Protein AF-A0A6P5RTG6-F1 (afdb_monomer)

InterPro domains:
  IPR044968 Protein PUTATIVE RECOMBINATION INITIATION DEFECT 1 [PTHR36379] (3-213)

Nearest PDB structures (foldseek):
  6aho-assembly1_A  TM=5.410E-01  e=9.568E-01  Saccharomyces cerevisiae S288C
  6n88-assembly1_B  TM=4.723E-01  e=3.807E+00  Homo sapiens
  6gn0-assembly1_A  TM=2.497E-01  e=4.550E+00  Homo sapiens

Structure (mmCIF, N/CA/C/O backbone):
data_AF-A0A6P5RTG6-F1
#
_entry.id   AF-A0A6P5RTG6-F1
#
loop_
_atom_site.group_PDB
_atom_site.id
_atom_site.type_symbol
_atom_site.label_atom_id
_atom_site.label_alt_id
_atom_site.label_comp_id
_atom_site.label_asym_id
_atom_site.label_entity_id
_atom_site.label_seq_id
_atom_site.pdbx_PDB_ins_code
_atom_site.Cartn_x
_atom_site.Cartn_y
_atom_site.Cartn_z
_atom_site.occupancy
_atom_site.B_iso_or_equiv
_atom_site.auth_seq_id
_atom_site.auth_comp_id
_atom_site.auth_asym_id
_atom_site.auth_atom_id
_atom_site.pdbx_PDB_model_num
ATOM 1 N N . MET A 1 1 ? -28.818 29.420 7.746 1.00 34.75 1 MET A N 1
ATOM 2 C CA . MET A 1 1 ? -28.207 28.276 7.039 1.00 34.75 1 MET A CA 1
ATOM 3 C C . MET A 1 1 ? -27.081 27.768 7.917 1.00 34.75 1 MET A C 1
ATOM 5 O O . MET A 1 1 ? -26.131 28.499 8.157 1.00 34.75 1 MET A O 1
ATOM 9 N N . SER A 1 2 ? -27.305 26.622 8.551 1.00 38.19 2 SER A N 1
ATOM 10 C CA . SER A 1 2 ? -26.505 26.074 9.647 1.00 38.19 2 SER A CA 1
ATOM 11 C C . SER A 1 2 ? -25.261 25.337 9.151 1.00 38.19 2 SER A C 1
ATOM 13 O O . SER A 1 2 ? -25.358 24.478 8.282 1.00 38.19 2 SER A O 1
ATOM 15 N N . SER A 1 3 ? -24.135 25.672 9.781 1.00 44.88 3 SER A N 1
ATOM 16 C CA . SER A 1 3 ? -22.848 24.968 9.828 1.00 44.88 3 SER A CA 1
ATOM 17 C C . SER A 1 3 ? -23.006 23.452 10.019 1.00 44.88 3 SER A C 1
ATOM 19 O O . SER A 1 3 ? -23.509 23.022 11.055 1.00 44.88 3 SER A O 1
ATOM 21 N N . TRP A 1 4 ? -22.597 22.656 9.025 1.00 43.03 4 TRP A N 1
ATOM 22 C CA . TRP A 1 4 ? -22.562 21.181 9.079 1.00 43.03 4 TRP A CA 1
ATOM 23 C C . TRP A 1 4 ? -21.134 20.605 9.012 1.00 43.03 4 TRP A C 1
ATOM 25 O O . TRP A 1 4 ? -20.947 19.408 9.198 1.00 43.03 4 TRP A O 1
ATOM 35 N N . GLU A 1 5 ? -20.103 21.431 8.820 1.00 46.19 5 GLU A N 1
ATOM 36 C CA . GLU A 1 5 ? -18.711 20.954 8.727 1.00 46.19 5 GLU A CA 1
ATOM 37 C C . GLU A 1 5 ? -18.034 20.763 10.097 1.00 46.19 5 GLU A C 1
ATOM 39 O O . GLU A 1 5 ? -17.045 20.046 10.200 1.00 46.19 5 GLU A O 1
ATOM 44 N N . GLY A 1 6 ? -18.582 21.336 11.176 1.00 45.22 6 GLY A N 1
ATOM 45 C CA . GLY A 1 6 ? -17.973 21.283 12.515 1.00 45.22 6 GLY A CA 1
ATOM 46 C C . GLY A 1 6 ? -18.339 20.073 13.388 1.00 45.22 6 GLY A C 1
ATOM 47 O O . GLY A 1 6 ? -17.718 19.884 14.435 1.00 45.22 6 GLY A O 1
ATOM 48 N N . THR A 1 7 ? -19.345 19.278 13.008 1.00 53.09 7 THR A N 1
ATOM 49 C CA . THR A 1 7 ? -19.899 18.210 13.867 1.00 53.09 7 THR A CA 1
ATOM 50 C C . THR A 1 7 ? -19.237 16.852 13.618 1.00 53.09 7 THR A C 1
ATOM 52 O O . THR A 1 7 ? -18.899 16.165 14.578 1.00 53.09 7 THR A O 1
ATOM 55 N N . SER A 1 8 ? -18.954 16.496 12.356 1.00 62.22 8 SER A N 1
ATOM 56 C CA . SER A 1 8 ? -18.473 15.141 12.022 1.00 62.22 8 SER A CA 1
ATOM 57 C C . SER A 1 8 ? -17.076 14.830 12.570 1.00 62.22 8 SER A C 1
ATOM 59 O O . SER A 1 8 ? -16.839 13.719 13.030 1.00 62.22 8 SER A O 1
ATOM 61 N N . GLY A 1 9 ? -16.175 15.822 12.622 1.00 70.88 9 GLY A N 1
ATOM 62 C CA . GLY A 1 9 ? -14.818 15.632 13.146 1.00 70.88 9 GLY A CA 1
ATOM 63 C C . GLY A 1 9 ? -14.798 15.241 14.628 1.00 70.88 9 GLY A C 1
ATOM 64 O O . GLY A 1 9 ? -14.039 14.357 15.028 1.00 70.88 9 GLY A O 1
ATOM 65 N N . LYS A 1 10 ? -15.689 15.845 15.429 1.00 80.31 10 LYS A N 1
ATOM 66 C CA . LYS A 1 10 ? -15.832 15.544 16.862 1.00 80.31 10 LYS A CA 1
ATOM 67 C C . LYS A 1 10 ? -16.412 14.151 17.098 1.00 80.31 10 LYS A C 1
ATOM 69 O O . LYS A 1 10 ? -15.990 13.471 18.026 1.00 80.31 10 LYS A O 1
ATOM 74 N N . GLU A 1 11 ? -17.344 13.721 16.251 1.00 84.12 11 GLU A N 1
ATOM 75 C CA . GLU A 1 11 ? -17.928 12.378 16.314 1.00 84.12 11 GLU A CA 1
ATOM 76 C C . GLU A 1 11 ? -16.889 11.302 15.973 1.00 84.12 11 GLU A C 1
ATOM 78 O O . GLU A 1 11 ? -16.746 10.338 16.721 1.00 84.12 11 GLU A O 1
ATOM 83 N N . THR A 1 12 ? -16.097 11.484 14.906 1.00 85.62 12 THR A N 1
ATOM 84 C CA . THR A 1 12 ? -14.995 10.560 14.586 1.00 85.62 12 THR A CA 1
ATOM 85 C C . THR A 1 12 ? -13.958 10.491 15.694 1.00 85.62 12 THR A C 1
ATOM 87 O O . THR A 1 12 ? -13.522 9.398 16.039 1.00 85.62 12 THR A O 1
ATOM 90 N N . GLN A 1 13 ? -13.589 11.631 16.281 1.00 89.12 13 GLN A N 1
ATOM 91 C CA . GLN A 1 13 ? -12.644 11.658 17.392 1.00 89.12 13 GLN A CA 1
ATOM 92 C C . GLN A 1 13 ? -13.170 10.859 18.592 1.00 89.12 13 GLN A C 1
ATOM 94 O O . GLN A 1 13 ? -12.451 10.009 19.110 1.00 89.12 13 GLN A O 1
ATOM 99 N N . PHE A 1 14 ? -14.433 11.067 18.975 1.00 89.94 14 PHE A N 1
ATOM 100 C CA . PHE A 1 14 ? -15.065 10.328 20.068 1.00 89.94 14 PHE A CA 1
ATOM 101 C C . PHE A 1 14 ? -15.042 8.809 19.831 1.00 89.94 14 PHE A C 1
ATOM 103 O O . PHE A 1 14 ? -14.656 8.049 20.711 1.00 89.94 14 PHE A O 1
ATOM 110 N N . LEU A 1 15 ? -15.374 8.348 18.620 1.00 90.12 15 LEU A N 1
ATOM 111 C CA . LEU A 1 15 ? -15.325 6.917 18.286 1.00 90.12 15 LEU A CA 1
ATOM 112 C C . LEU A 1 15 ? -13.909 6.336 18.401 1.00 90.12 15 LEU A C 1
ATOM 114 O O . LEU A 1 15 ? -13.727 5.197 18.830 1.00 90.12 15 LEU A O 1
ATOM 118 N N . VAL A 1 16 ? -12.892 7.105 18.022 1.00 87.69 16 VAL A N 1
ATOM 119 C CA . VAL A 1 16 ? -11.498 6.680 18.165 1.00 87.69 16 VAL A CA 1
ATOM 120 C C . VAL A 1 16 ? -11.072 6.612 19.635 1.00 87.69 16 VAL A C 1
ATOM 122 O O . VAL A 1 16 ? -10.346 5.696 20.029 1.00 87.69 16 VAL A O 1
ATOM 125 N N . GLU A 1 17 ? -11.524 7.555 20.458 1.00 89.25 17 GLU A N 1
ATOM 126 C CA . GLU A 1 17 ? -11.271 7.568 21.903 1.00 89.25 17 GLU A CA 1
ATOM 127 C C . GLU A 1 17 ? -11.929 6.368 22.608 1.00 89.25 17 GLU A C 1
ATOM 129 O O . GLU A 1 17 ? -11.309 5.759 23.479 1.00 89.25 17 GLU A O 1
ATOM 134 N N . GLU A 1 18 ? -13.099 5.931 22.133 1.00 91.19 18 GLU A N 1
ATOM 135 C CA . GLU A 1 18 ? -13.813 4.729 22.596 1.00 91.19 18 GLU A CA 1
ATOM 136 C C . GLU A 1 18 ? -13.233 3.397 22.059 1.00 91.19 18 GLU A C 1
ATOM 138 O O . GLU A 1 18 ? -13.829 2.332 22.225 1.00 91.19 18 GLU A O 1
ATOM 143 N N . ASN A 1 19 ? -12.044 3.420 21.443 1.00 90.62 19 ASN A N 1
ATOM 144 C CA . ASN A 1 19 ? -11.325 2.249 20.912 1.00 90.62 19 ASN A CA 1
ATOM 145 C C . ASN A 1 19 ? -12.068 1.490 19.794 1.00 90.62 19 ASN A C 1
ATOM 147 O O . ASN A 1 19 ? -11.860 0.292 19.583 1.00 90.62 19 ASN A O 1
ATOM 151 N N . ILE A 1 20 ? -12.944 2.172 19.047 1.00 93.31 20 ILE A N 1
ATOM 152 C CA . ILE A 1 20 ? -13.669 1.552 17.926 1.00 93.31 20 ILE A CA 1
ATOM 153 C C . ILE A 1 2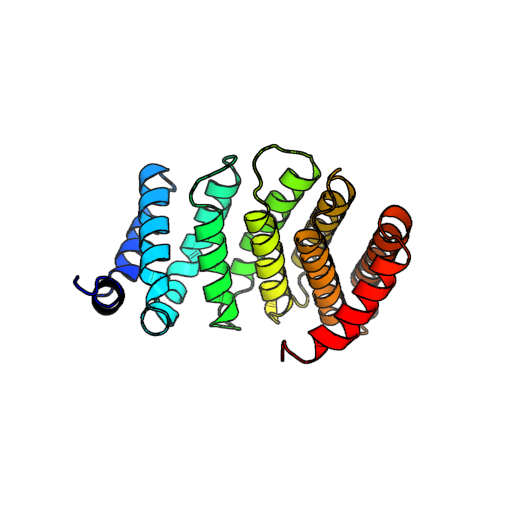0 ? -12.701 1.072 16.839 1.00 93.31 20 ILE A C 1
ATOM 155 O O . ILE A 1 20 ? -12.945 0.038 16.221 1.00 93.31 20 ILE A O 1
ATOM 159 N N . ALA A 1 21 ? -11.584 1.774 16.630 1.00 92.75 21 ALA A N 1
ATOM 160 C CA . ALA A 1 21 ? -10.566 1.377 15.661 1.00 92.75 21 ALA A CA 1
ATOM 161 C C . ALA A 1 21 ? -10.030 -0.038 15.943 1.00 92.75 21 ALA A C 1
ATOM 163 O O . ALA A 1 21 ? -9.983 -0.867 15.036 1.00 92.75 21 ALA A O 1
ATOM 164 N N . GLU A 1 22 ? -9.695 -0.343 17.196 1.00 92.38 22 GLU A N 1
ATOM 165 C CA . GLU A 1 22 ? -9.198 -1.650 17.626 1.00 92.38 22 GLU A CA 1
ATOM 166 C C . GLU A 1 22 ? -10.227 -2.757 17.415 1.00 92.38 22 GLU A C 1
ATOM 168 O O . GLU A 1 22 ? -9.885 -3.816 16.888 1.00 92.38 22 GLU A O 1
ATOM 173 N N . TYR A 1 23 ? -11.495 -2.509 17.757 1.00 93.75 23 TYR A N 1
ATOM 174 C CA . TYR A 1 23 ? -12.565 -3.471 17.488 1.00 93.75 23 TYR A CA 1
ATOM 175 C C . TYR A 1 23 ? -12.722 -3.738 15.991 1.00 93.75 23 TYR A C 1
ATOM 177 O O . TYR A 1 23 ? -12.899 -4.884 15.584 1.00 93.75 23 TYR A O 1
ATOM 185 N N . VAL A 1 24 ? -12.626 -2.703 15.154 1.00 95.75 24 VAL A N 1
ATOM 186 C CA . VAL A 1 24 ? -12.720 -2.855 13.698 1.00 95.75 24 VAL A CA 1
ATOM 187 C C . VAL A 1 24 ? -11.526 -3.636 13.145 1.00 95.75 24 VAL A C 1
ATOM 189 O O . VAL A 1 24 ? -11.728 -4.509 12.300 1.00 95.75 24 VAL A O 1
ATOM 192 N N . PHE A 1 25 ? -10.307 -3.389 13.636 1.00 94.94 25 PHE A N 1
ATOM 193 C CA . PHE A 1 25 ? -9.133 -4.190 13.275 1.00 94.94 25 PHE A CA 1
ATOM 194 C C . PHE A 1 25 ? -9.276 -5.653 13.693 1.00 94.94 25 PHE A C 1
ATOM 196 O O . PHE A 1 25 ? -8.901 -6.540 12.927 1.00 94.94 25 PHE A O 1
ATOM 203 N N . GLU A 1 26 ? -9.849 -5.917 14.864 1.00 94.50 26 GLU A N 1
ATOM 204 C CA . GLU A 1 26 ? -10.078 -7.277 15.348 1.00 94.50 26 GLU A CA 1
ATOM 205 C C . GLU A 1 26 ? -11.143 -8.007 14.517 1.00 94.50 26 GLU A C 1
ATOM 207 O O . GLU A 1 26 ? -10.939 -9.153 14.112 1.00 94.50 26 GLU A O 1
ATOM 212 N N . ILE A 1 27 ? -12.243 -7.331 14.167 1.00 95.31 27 ILE A N 1
ATOM 213 C CA . ILE A 1 27 ? -13.248 -7.866 13.237 1.00 95.31 27 ILE A CA 1
ATOM 214 C C . ILE A 1 27 ? -12.601 -8.176 11.886 1.00 95.31 27 ILE A C 1
ATOM 216 O O . ILE A 1 27 ? -12.817 -9.253 11.334 1.00 95.31 27 ILE A O 1
ATOM 220 N N . LEU A 1 28 ? -11.785 -7.257 11.363 1.00 95.12 28 LEU A N 1
ATOM 221 C CA . LEU A 1 28 ? -11.091 -7.438 10.093 1.00 95.12 28 LEU A CA 1
ATOM 222 C C . LEU A 1 28 ? -10.140 -8.643 10.145 1.00 95.12 28 LEU A C 1
ATOM 224 O O . LEU A 1 28 ? -10.143 -9.456 9.221 1.00 95.12 28 LEU A O 1
ATOM 228 N N . ARG A 1 29 ? -9.410 -8.817 11.253 1.00 94.25 29 ARG A N 1
ATOM 229 C CA . ARG A 1 29 ? -8.506 -9.952 11.497 1.00 94.25 29 ARG A CA 1
ATOM 230 C C . ARG A 1 29 ? -9.246 -11.288 11.508 1.00 94.25 29 ARG A C 1
ATOM 232 O O . ARG A 1 29 ? -8.755 -12.264 10.952 1.00 94.25 29 ARG A O 1
ATOM 239 N N . LEU A 1 30 ? -10.431 -11.326 12.115 1.00 94.56 30 LEU A N 1
ATOM 240 C CA . LEU A 1 30 ? -11.278 -12.520 12.218 1.00 94.56 30 LEU A CA 1
ATOM 241 C C . LEU A 1 30 ? -12.164 -12.754 10.983 1.00 94.56 30 LEU A C 1
ATOM 243 O O . LEU A 1 30 ? -12.823 -13.786 10.883 1.00 94.56 30 LEU A O 1
ATOM 247 N N . SER A 1 31 ? -12.207 -11.805 10.046 1.00 91.62 31 SER A N 1
ATOM 248 C CA . SER A 1 31 ? -13.122 -11.852 8.900 1.00 91.62 31 SER A CA 1
ATOM 249 C C . SER A 1 31 ? -12.761 -12.899 7.846 1.00 91.62 31 SER A C 1
ATOM 251 O O . SER A 1 31 ? -13.597 -13.177 6.986 1.00 91.62 31 SER A O 1
ATOM 253 N N . GLU A 1 32 ? -11.537 -13.441 7.882 1.00 88.56 32 GLU A N 1
ATOM 254 C CA . GLU A 1 32 ? -10.987 -14.334 6.848 1.00 88.56 32 GLU A CA 1
ATOM 255 C C . GLU A 1 32 ? -11.106 -13.736 5.430 1.00 88.56 32 GLU A C 1
ATOM 257 O O . GLU A 1 32 ? -11.340 -14.444 4.455 1.00 88.56 32 GLU A O 1
ATOM 262 N N . CYS A 1 33 ? -10.979 -12.409 5.314 1.00 89.06 33 CYS A N 1
ATOM 263 C CA . CYS A 1 33 ? -11.116 -11.658 4.061 1.00 89.06 33 CYS A CA 1
ATOM 264 C C . CYS A 1 33 ? -12.480 -11.818 3.356 1.00 89.06 33 CYS A C 1
ATOM 266 O O . CYS A 1 33 ? -12.571 -11.740 2.132 1.00 89.06 33 CYS A O 1
ATOM 268 N N . LYS A 1 34 ? -13.574 -12.004 4.109 1.00 92.75 34 LYS A N 1
ATOM 269 C CA . LYS A 1 34 ? -14.935 -11.931 3.549 1.00 92.75 34 LYS A CA 1
ATOM 270 C C . LYS A 1 34 ? -15.216 -10.526 3.006 1.00 92.75 34 LYS A C 1
ATOM 272 O O . LYS A 1 34 ? -15.320 -9.582 3.789 1.00 92.75 34 LYS A O 1
ATOM 277 N N . ASP A 1 35 ? -15.416 -10.417 1.690 1.00 93.19 35 ASP A N 1
ATOM 278 C CA . ASP A 1 35 ? -15.545 -9.149 0.946 1.00 93.19 35 ASP A CA 1
ATOM 279 C C . ASP A 1 35 ? -16.417 -8.076 1.629 1.00 93.19 35 ASP A C 1
ATOM 281 O O . ASP A 1 35 ? -15.924 -6.970 1.874 1.00 93.19 35 ASP A O 1
ATOM 285 N N . PRO A 1 36 ? -17.669 -8.367 2.055 1.00 94.50 36 PRO A N 1
ATOM 286 C CA . PRO A 1 36 ? -18.525 -7.325 2.621 1.00 94.50 36 PRO A CA 1
ATOM 287 C C . PRO A 1 36 ? -17.993 -6.789 3.956 1.00 94.50 36 PRO A C 1
ATOM 289 O O . PRO A 1 36 ? -18.188 -5.614 4.281 1.00 94.50 36 PRO A O 1
ATOM 292 N N . VAL A 1 37 ? -17.313 -7.647 4.726 1.00 95.19 37 VAL A N 1
ATOM 293 C CA . VAL A 1 37 ? -16.701 -7.291 6.011 1.00 95.19 37 VAL A CA 1
ATOM 294 C C . VAL A 1 37 ? -15.440 -6.473 5.766 1.00 95.19 37 VAL A C 1
ATOM 296 O O . VAL A 1 37 ? -15.308 -5.403 6.350 1.00 95.19 37 VAL A O 1
ATOM 299 N N . VAL A 1 38 ? -14.571 -6.911 4.846 1.00 95.81 38 VAL A N 1
ATOM 300 C CA . VAL A 1 38 ? -13.366 -6.166 4.443 1.00 95.81 38 VAL A CA 1
ATOM 301 C C . VAL A 1 38 ? -13.736 -4.758 3.997 1.00 95.81 38 VAL A C 1
ATOM 303 O O . VAL A 1 38 ? -13.215 -3.784 4.538 1.00 95.81 38 VAL A O 1
ATOM 306 N N . LYS A 1 39 ? -14.689 -4.643 3.068 1.00 96.12 39 LYS A N 1
ATOM 307 C CA . LYS A 1 39 ? -15.157 -3.357 2.556 1.00 96.12 39 LYS A CA 1
ATOM 308 C C . LYS A 1 39 ? -15.648 -2.446 3.681 1.00 96.12 39 LYS A C 1
ATOM 310 O O . LYS A 1 39 ? -15.196 -1.309 3.781 1.00 96.12 39 LYS A O 1
ATOM 315 N N . SER A 1 40 ? -16.533 -2.948 4.540 1.00 96.19 40 SER A N 1
ATOM 316 C CA . SER A 1 40 ? -17.115 -2.155 5.629 1.00 96.19 40 SER A CA 1
ATOM 317 C C . SER A 1 40 ? -16.059 -1.723 6.650 1.00 96.19 40 SER A C 1
ATOM 319 O O . SER A 1 40 ? -15.998 -0.552 7.016 1.00 96.19 40 SER A O 1
ATOM 321 N N . CYS A 1 41 ? -15.189 -2.640 7.078 1.00 96.81 41 CYS A N 1
ATOM 322 C CA . CYS A 1 41 ? -14.130 -2.357 8.043 1.00 96.81 41 CYS A CA 1
ATOM 323 C C . CYS A 1 41 ? -13.128 -1.332 7.507 1.00 96.81 41 CYS A C 1
ATOM 325 O O . CYS A 1 41 ? -12.828 -0.365 8.201 1.00 96.81 41 CYS A O 1
ATOM 327 N N . VAL A 1 42 ? -12.638 -1.498 6.274 1.00 96.50 42 VAL A N 1
ATOM 328 C CA . VAL A 1 42 ? -11.680 -0.552 5.681 1.00 96.50 42 VAL A CA 1
ATOM 329 C C . VAL A 1 42 ? -12.312 0.830 5.508 1.00 96.50 42 VAL A C 1
ATOM 331 O 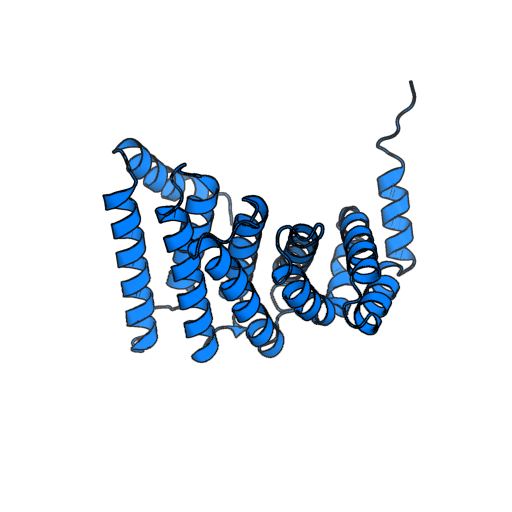O . VAL A 1 42 ? -11.669 1.826 5.827 1.00 96.50 42 VAL A O 1
ATOM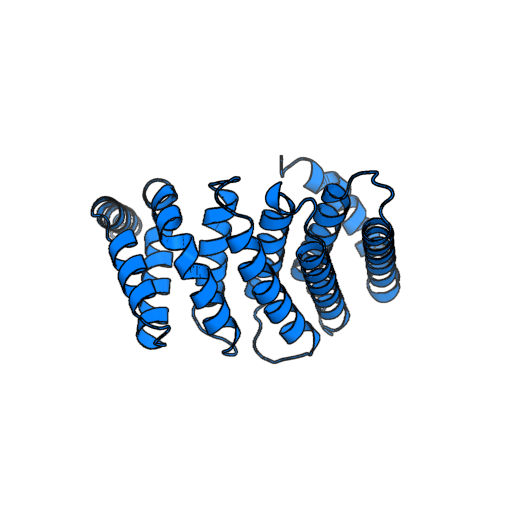 334 N N . GLN A 1 43 ? -13.581 0.913 5.094 1.00 95.62 43 GLN A N 1
ATOM 335 C CA . GLN A 1 43 ? -14.299 2.189 4.998 1.00 95.62 43 GLN A CA 1
ATOM 336 C C . GLN A 1 43 ? -14.457 2.884 6.356 1.00 95.62 43 GLN A C 1
ATOM 338 O O . GLN A 1 43 ? -14.298 4.101 6.444 1.00 95.62 43 GLN A O 1
ATOM 343 N N . VAL A 1 44 ? -14.746 2.128 7.422 1.00 95.25 44 VAL A N 1
ATOM 344 C CA . VAL A 1 44 ? -14.807 2.679 8.783 1.00 95.25 44 VAL A CA 1
ATOM 345 C C . VAL A 1 44 ? -13.426 3.160 9.229 1.00 95.25 44 VAL A C 1
ATOM 347 O O . VAL A 1 44 ? -13.318 4.271 9.734 1.00 95.25 44 VAL A O 1
ATOM 350 N N . LEU A 1 45 ? -12.364 2.384 9.003 1.00 94.94 45 LEU A N 1
ATOM 351 C CA . LEU A 1 45 ? -10.997 2.787 9.355 1.00 94.94 45 LEU A CA 1
ATOM 352 C C . LEU A 1 45 ? -10.543 4.038 8.591 1.00 94.94 45 LEU A C 1
ATOM 354 O O . LEU A 1 45 ? -9.946 4.928 9.188 1.00 94.94 45 LEU A O 1
ATOM 358 N N . ASP A 1 46 ? -10.870 4.148 7.302 1.00 92.81 46 ASP A N 1
ATOM 359 C CA . ASP A 1 46 ? -10.612 5.345 6.492 1.00 92.81 46 ASP A CA 1
ATOM 360 C C . ASP A 1 46 ? -11.362 6.567 7.046 1.00 92.81 46 ASP A C 1
ATOM 362 O O . ASP A 1 46 ? -10.790 7.649 7.170 1.00 92.81 46 ASP A O 1
ATOM 366 N N . LEU A 1 47 ? -12.615 6.397 7.481 1.00 92.88 47 LEU A N 1
ATOM 367 C CA . LEU A 1 47 ? -13.379 7.459 8.136 1.00 92.88 47 LEU A CA 1
ATOM 368 C C . LEU A 1 47 ? -12.755 7.871 9.479 1.00 92.88 47 LEU A C 1
ATOM 370 O O . LEU A 1 47 ? -12.591 9.065 9.724 1.00 92.88 47 LEU A O 1
ATOM 374 N N . LEU A 1 48 ? -12.362 6.907 10.314 1.00 92.25 48 LEU A N 1
ATOM 375 C CA . LEU A 1 48 ? -11.705 7.164 11.599 1.00 92.25 48 LEU A CA 1
ATOM 376 C C . LEU A 1 48 ? -10.329 7.825 11.427 1.00 92.25 48 LEU A C 1
ATOM 378 O O . LEU A 1 48 ? -9.967 8.673 12.240 1.00 92.25 48 LEU A O 1
ATOM 382 N N . SER A 1 49 ? -9.599 7.529 10.346 1.00 90.06 49 SER A N 1
ATOM 383 C CA . SER A 1 49 ? -8.299 8.154 10.064 1.00 90.06 49 SER A CA 1
ATOM 384 C C . SER A 1 49 ? -8.353 9.666 9.852 1.00 90.06 49 SER A C 1
ATOM 386 O O . SER A 1 49 ? -7.344 10.348 10.009 1.00 90.06 49 SER A O 1
ATOM 388 N N . LYS A 1 50 ? -9.541 10.227 9.595 1.00 88.88 50 LYS A N 1
ATOM 389 C CA . LYS A 1 50 ? -9.748 11.681 9.504 1.00 88.88 50 LYS A CA 1
ATOM 390 C C . LYS A 1 50 ? -9.641 12.387 10.858 1.00 88.88 50 LYS A C 1
ATOM 392 O O . LYS A 1 50 ? -9.493 13.604 10.883 1.00 88.88 50 LYS A O 1
ATOM 397 N N . ALA A 1 51 ? -9.683 11.646 11.969 1.00 86.75 51 ALA A N 1
ATOM 398 C CA . ALA A 1 51 ? -9.447 12.173 13.314 1.00 86.75 51 ALA A CA 1
ATOM 399 C C . ALA A 1 51 ? -7.947 12.356 13.649 1.00 86.75 51 ALA A C 1
ATOM 401 O O . ALA A 1 51 ? -7.611 12.544 14.819 1.00 86.75 51 ALA A O 1
ATOM 402 N N . ASP A 1 52 ? -7.067 12.285 12.639 1.00 80.12 52 ASP A N 1
ATOM 403 C CA . ASP A 1 52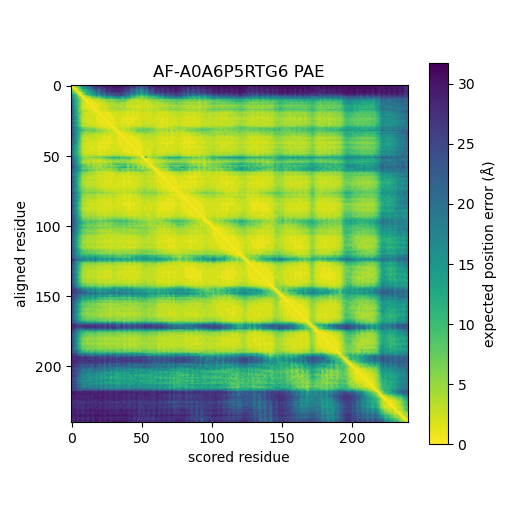 ? -5.626 12.578 12.656 1.00 80.12 52 ASP A CA 1
ATOM 404 C C . ASP A 1 52 ? -4.933 12.160 13.966 1.00 80.12 52 ASP A C 1
ATOM 406 O O . ASP A 1 52 ? -4.677 10.975 14.182 1.00 80.12 52 ASP A O 1
ATOM 410 N N . GLN A 1 53 ? -4.708 13.100 14.892 1.00 82.06 53 GLN A N 1
ATOM 411 C CA . GLN A 1 53 ? -3.995 12.855 16.151 1.00 82.06 53 GLN A CA 1
ATOM 412 C C . GLN A 1 53 ? -4.607 11.753 17.024 1.00 82.06 53 GLN A C 1
ATOM 414 O O . GLN A 1 53 ? -3.865 10.984 17.634 1.00 82.06 53 GLN A O 1
ATOM 419 N N . ALA A 1 54 ? -5.938 11.653 17.088 1.00 83.31 54 ALA A N 1
ATOM 420 C CA . ALA A 1 54 ? -6.597 10.630 17.900 1.00 83.31 54 ALA A CA 1
ATOM 421 C C . ALA A 1 54 ? -6.398 9.232 17.300 1.00 83.31 54 ALA A C 1
ATOM 423 O O . ALA A 1 54 ? -6.223 8.252 18.027 1.00 83.31 54 ALA A O 1
ATOM 424 N N . PHE A 1 55 ? -6.412 9.141 15.967 1.00 87.12 55 PHE A N 1
ATOM 425 C CA . PHE A 1 55 ? -6.291 7.873 15.254 1.00 87.12 55 PHE A CA 1
ATOM 426 C C . PHE A 1 55 ? -4.847 7.431 15.090 1.00 87.12 55 PHE A C 1
ATOM 428 O O . PHE A 1 55 ? -4.606 6.232 15.031 1.00 87.12 55 PHE A O 1
ATOM 435 N N . LYS A 1 56 ? -3.896 8.370 15.077 1.00 84.62 56 LYS A N 1
ATOM 436 C CA . LYS A 1 56 ? -2.485 8.158 14.746 1.00 84.62 56 LYS A CA 1
ATOM 437 C C . LYS A 1 56 ? -1.923 6.831 15.263 1.00 84.62 56 LYS A C 1
ATOM 439 O O . LYS A 1 56 ? -1.416 6.044 14.483 1.00 84.62 56 LYS A O 1
ATOM 444 N N . TRP A 1 57 ? -2.071 6.527 16.552 1.00 80.44 57 TRP A N 1
ATOM 445 C CA . TRP A 1 57 ? -1.473 5.334 17.178 1.00 80.44 57 TRP A CA 1
ATOM 446 C C . TRP A 1 57 ? -2.280 4.038 17.037 1.00 80.44 57 TRP A C 1
ATOM 448 O O . TRP A 1 57 ? -1.752 2.955 17.285 1.00 80.44 57 TRP A O 1
ATOM 458 N N . ARG A 1 58 ? -3.552 4.119 16.647 1.00 81.81 58 ARG A N 1
ATOM 459 C CA . ARG A 1 58 ? -4.490 2.986 16.665 1.00 81.81 58 ARG A CA 1
ATOM 460 C C . ARG A 1 58 ? -4.170 1.931 15.596 1.00 81.81 58 ARG A C 1
ATOM 462 O O . ARG A 1 58 ? -4.166 0.744 15.923 1.00 81.81 58 ARG A O 1
ATOM 469 N N . PRO A 1 59 ? -3.813 2.309 14.352 1.00 77.38 59 PRO A N 1
ATOM 470 C CA . PRO A 1 59 ? -3.426 1.353 13.321 1.00 77.38 59 PRO A CA 1
ATOM 471 C C . PRO A 1 59 ? -2.180 0.532 13.610 1.00 77.38 59 PRO A C 1
ATOM 473 O O . PRO A 1 59 ? -2.036 -0.538 13.030 1.00 77.38 59 PRO A O 1
ATOM 476 N N . VAL A 1 60 ? -1.296 0.984 14.504 1.00 78.56 60 VAL A N 1
ATOM 477 C CA . VAL A 1 60 ? -0.040 0.279 14.810 1.00 78.56 60 VAL A CA 1
ATOM 478 C C . VAL A 1 60 ? -0.310 -1.150 15.280 1.00 78.56 60 VAL A C 1
ATOM 480 O O . VAL A 1 60 ? 0.371 -2.083 14.861 1.00 78.56 60 VAL A O 1
ATOM 483 N N . VAL A 1 61 ? -1.347 -1.340 16.099 1.00 76.50 61 VAL A N 1
ATOM 484 C CA . VAL A 1 61 ? -1.744 -2.659 16.619 1.00 76.50 61 VAL A CA 1
ATOM 485 C C . VAL A 1 61 ? -2.404 -3.517 15.533 1.00 76.50 61 VAL A C 1
ATOM 487 O O . VAL A 1 61 ? -2.294 -4.740 15.544 1.00 76.50 61 VAL A O 1
ATOM 490 N N . GLY A 1 62 ? -3.067 -2.875 14.570 1.00 84.94 62 GLY A N 1
ATOM 491 C CA . GLY A 1 62 ? -3.777 -3.523 13.471 1.00 84.94 62 GLY A CA 1
ATOM 492 C C . GLY A 1 62 ? -2.966 -3.700 12.186 1.00 84.94 62 GLY A C 1
ATOM 493 O O . GLY A 1 62 ? -3.485 -4.268 11.227 1.00 84.94 62 GLY A O 1
ATOM 494 N N . PHE A 1 63 ? -1.714 -3.232 12.131 1.00 88.94 63 PHE A N 1
ATOM 495 C CA . PHE A 1 63 ? -0.936 -3.179 10.890 1.00 88.94 63 PHE A CA 1
ATOM 496 C C . PHE A 1 63 ? -0.756 -4.556 10.242 1.00 88.94 63 PHE A C 1
ATOM 498 O O . PHE A 1 63 ? -0.948 -4.703 9.035 1.00 88.94 63 PHE A O 1
ATOM 505 N N . ALA A 1 64 ? -0.469 -5.583 11.047 1.00 90.31 64 ALA A N 1
ATOM 506 C CA . ALA A 1 64 ? -0.325 -6.959 10.569 1.00 90.31 64 ALA A CA 1
ATOM 507 C C . ALA A 1 64 ? -1.595 -7.484 9.871 1.00 90.31 64 ALA A C 1
ATOM 509 O O . ALA A 1 64 ? -1.508 -8.335 8.994 1.00 90.31 64 ALA A O 1
ATOM 510 N N . THR A 1 65 ? -2.772 -6.947 10.210 1.00 92.81 65 THR A N 1
ATOM 511 C CA . THR A 1 65 ? -4.047 -7.281 9.562 1.00 92.81 65 THR A CA 1
ATOM 512 C C . THR A 1 65 ? -4.216 -6.578 8.211 1.00 92.81 65 THR A C 1
ATOM 514 O O . THR A 1 65 ? -4.902 -7.095 7.332 1.00 92.81 65 THR A O 1
ATOM 517 N N . LEU A 1 66 ? -3.592 -5.415 8.000 1.00 93.94 66 LEU A N 1
ATOM 518 C CA . LEU A 1 66 ? -3.720 -4.663 6.747 1.00 93.94 66 LEU A CA 1
ATOM 519 C C . LEU A 1 66 ? -2.977 -5.320 5.579 1.00 93.94 66 LEU A C 1
ATOM 521 O O . LEU A 1 66 ? -3.429 -5.206 4.445 1.00 93.94 66 LEU A O 1
ATOM 525 N N . VAL A 1 67 ? -1.874 -6.027 5.837 1.00 92.88 67 VAL A N 1
ATOM 526 C CA . VAL A 1 67 ? -1.082 -6.709 4.798 1.00 92.88 67 VAL A CA 1
ATOM 527 C C . VAL A 1 67 ? -1.875 -7.810 4.067 1.00 92.88 67 VAL A C 1
ATOM 529 O O . VAL A 1 67 ? -1.975 -7.735 2.839 1.00 92.88 67 VAL A O 1
ATOM 532 N N . PRO A 1 68 ? -2.497 -8.799 4.745 1.00 93.81 68 PRO A N 1
ATOM 533 C CA . PRO A 1 68 ? -3.309 -9.809 4.064 1.00 93.81 68 PRO A CA 1
ATOM 534 C C . PRO A 1 68 ? -4.550 -9.203 3.399 1.00 93.81 68 PRO A C 1
ATOM 536 O O . PRO A 1 68 ? -4.940 -9.654 2.323 1.00 93.81 68 PRO A O 1
ATOM 539 N N . VAL A 1 69 ? -5.128 -8.147 3.982 1.00 96.00 69 VAL A N 1
ATOM 540 C CA . VAL A 1 69 ? -6.237 -7.406 3.365 1.00 96.00 69 VAL A CA 1
ATOM 541 C C . VAL A 1 69 ? -5.789 -6.741 2.069 1.00 96.00 69 VAL A C 1
ATOM 543 O O . VAL A 1 69 ? -6.486 -6.876 1.070 1.00 96.00 69 VAL A O 1
ATOM 546 N N . LEU A 1 70 ? -4.619 -6.090 2.046 1.00 96.44 70 LEU A N 1
ATOM 547 C CA . LEU A 1 70 ? -4.069 -5.511 0.821 1.00 96.44 70 LEU A CA 1
ATOM 548 C C . LEU A 1 70 ? -3.859 -6.591 -0.240 1.00 96.44 70 LEU A C 1
ATOM 550 O O . LEU A 1 70 ? -4.245 -6.402 -1.388 1.00 96.44 70 LEU A O 1
ATOM 554 N N . ASN A 1 71 ? -3.282 -7.733 0.143 1.00 95.06 71 ASN A N 1
ATOM 555 C CA . ASN A 1 71 ? -3.059 -8.833 -0.789 1.00 95.06 71 ASN A CA 1
ATOM 556 C C . ASN A 1 71 ? -4.366 -9.329 -1.421 1.00 95.06 71 ASN A C 1
ATOM 558 O O . ASN A 1 71 ? -4.397 -9.553 -2.630 1.00 95.06 71 ASN A O 1
ATOM 562 N N . TYR A 1 72 ? -5.421 -9.453 -0.609 1.00 95.56 72 TYR A N 1
ATOM 563 C CA . TYR A 1 72 ? -6.760 -9.840 -1.043 1.00 95.56 72 TYR A CA 1
ATOM 564 C C . TYR A 1 72 ? -7.380 -8.819 -2.004 1.00 95.56 72 TYR A C 1
ATOM 566 O O . TYR A 1 72 ? -7.779 -9.181 -3.109 1.00 95.56 72 TYR A O 1
ATOM 574 N N . VAL A 1 73 ? -7.441 -7.540 -1.616 1.00 94.69 73 VAL A N 1
ATOM 575 C CA . VAL A 1 73 ? -8.091 -6.509 -2.444 1.00 94.69 73 VAL A CA 1
ATOM 576 C C . VAL A 1 73 ? -7.324 -6.251 -3.740 1.00 94.69 73 VAL A C 1
ATOM 578 O O . VAL A 1 73 ? -7.951 -6.021 -4.766 1.00 94.69 73 VAL A O 1
ATOM 581 N N . ALA A 1 74 ? -5.994 -6.386 -3.725 1.00 92.88 74 ALA A N 1
ATOM 582 C CA . ALA A 1 74 ? -5.144 -6.289 -4.912 1.00 92.88 74 ALA A CA 1
ATOM 583 C C . ALA A 1 74 ? -5.370 -7.426 -5.924 1.00 92.88 74 ALA A C 1
ATOM 585 O O . ALA A 1 74 ? -4.902 -7.345 -7.062 1.00 92.88 74 ALA A O 1
ATOM 586 N N . ASP A 1 75 ? -6.035 -8.519 -5.531 1.00 91.81 75 ASP A N 1
ATOM 587 C CA . ASP A 1 75 ? -6.416 -9.608 -6.437 1.00 91.81 75 ASP A CA 1
ATOM 588 C C . ASP A 1 75 ? -7.758 -9.401 -7.134 1.00 91.81 75 ASP A C 1
ATOM 590 O O . ASP A 1 75 ? -8.081 -10.148 -8.057 1.00 91.81 75 ASP A O 1
ATOM 594 N N . ILE A 1 76 ? -8.493 -8.352 -6.768 1.00 90.44 76 ILE A N 1
ATOM 595 C CA . ILE A 1 76 ? -9.791 -8.030 -7.348 1.00 90.44 76 ILE A CA 1
ATOM 596 C C . ILE A 1 76 ? -9.663 -6.718 -8.140 1.00 90.44 76 ILE A C 1
ATOM 598 O O . ILE A 1 76 ? -9.428 -5.667 -7.545 1.00 90.44 76 ILE A O 1
ATOM 602 N N . PRO A 1 77 ? -9.840 -6.730 -9.474 1.00 86.06 77 PRO A N 1
ATOM 603 C CA . PRO A 1 77 ? -9.773 -5.511 -10.276 1.00 86.06 77 PRO A CA 1
ATOM 604 C C . PRO A 1 77 ? -10.775 -4.452 -9.800 1.00 86.06 77 PRO A C 1
ATOM 606 O O . PRO A 1 77 ? -11.944 -4.763 -9.564 1.00 86.06 77 PRO A O 1
ATOM 609 N N . PHE A 1 78 ? -10.330 -3.195 -9.695 1.00 85.25 78 PHE A N 1
ATOM 610 C CA . PHE A 1 78 ? -11.137 -2.061 -9.223 1.00 85.25 78 PHE A CA 1
ATOM 611 C C . PHE A 1 78 ? -11.780 -2.265 -7.844 1.00 85.25 78 PHE A C 1
ATOM 613 O O . PHE A 1 78 ? -12.875 -1.750 -7.583 1.00 85.25 78 PHE A O 1
ATOM 620 N N . HIS A 1 79 ? -11.132 -3.016 -6.950 1.00 92.44 79 HIS A N 1
ATOM 621 C CA . HIS A 1 79 ? -11.680 -3.223 -5.621 1.00 92.44 79 HIS A CA 1
ATOM 622 C C . HIS A 1 79 ? -11.893 -1.873 -4.907 1.00 92.44 79 HIS A C 1
ATOM 624 O O . HIS A 1 79 ? -10.959 -1.077 -4.781 1.00 92.44 79 HIS A O 1
ATOM 630 N N . PRO A 1 80 ? -13.101 -1.588 -4.386 1.00 91.75 80 PRO A N 1
ATOM 631 C CA . PRO A 1 80 ? -13.485 -0.235 -3.979 1.00 91.75 80 PRO A CA 1
ATOM 632 C C . PRO A 1 80 ? -12.699 0.322 -2.787 1.00 91.75 80 PRO A C 1
ATOM 634 O O . PRO A 1 80 ? -12.778 1.518 -2.523 1.00 91.75 80 PRO A O 1
ATOM 637 N N . VAL A 1 81 ? -11.980 -0.530 -2.051 1.00 95.00 81 VAL A N 1
ATOM 638 C CA . VAL A 1 81 ? -11.215 -0.123 -0.863 1.00 95.00 81 VAL A CA 1
ATOM 639 C C . VAL A 1 81 ? -9.704 -0.327 -0.998 1.00 95.00 81 VAL A C 1
ATOM 641 O O . VAL A 1 81 ? -8.991 -0.086 -0.032 1.00 95.00 81 VAL A O 1
ATOM 644 N N . GLU A 1 82 ? -9.187 -0.711 -2.173 1.00 94.62 82 GLU A N 1
ATOM 645 C CA . GLU A 1 82 ? -7.738 -0.899 -2.381 1.00 94.62 82 GLU A CA 1
ATOM 646 C C . GLU A 1 82 ? -6.939 0.373 -2.043 1.00 94.62 82 GLU A C 1
ATOM 648 O O . GLU A 1 82 ? -6.008 0.334 -1.236 1.00 94.62 82 GLU A O 1
ATOM 653 N N . ASN A 1 83 ? -7.368 1.531 -2.558 1.00 95.06 83 ASN A N 1
ATOM 654 C CA . ASN A 1 83 ? -6.730 2.818 -2.254 1.00 95.06 83 ASN A CA 1
ATOM 655 C C . ASN A 1 83 ? -6.806 3.169 -0.767 1.00 95.06 83 ASN A C 1
ATOM 657 O O . ASN A 1 83 ? -5.860 3.728 -0.219 1.00 95.06 83 ASN A O 1
ATOM 661 N N . GLN A 1 84 ? -7.920 2.851 -0.106 1.00 95.69 84 GLN A N 1
ATOM 662 C CA . GLN A 1 84 ? -8.090 3.115 1.324 1.00 95.69 84 GLN A CA 1
ATOM 663 C C . GLN A 1 84 ? -7.153 2.229 2.152 1.00 95.69 84 GLN A C 1
ATOM 665 O O . GLN A 1 84 ? -6.493 2.720 3.064 1.00 95.69 84 GLN A O 1
ATOM 670 N N . THR A 1 85 ? -7.010 0.949 1.794 1.00 96.38 85 THR A N 1
ATOM 671 C CA . THR A 1 85 ? -6.043 0.047 2.430 1.00 96.38 85 THR A CA 1
ATOM 672 C C . THR A 1 85 ? -4.606 0.537 2.234 1.00 96.38 85 THR A C 1
ATOM 674 O O . THR A 1 85 ? -3.859 0.613 3.209 1.00 96.38 85 THR A O 1
ATOM 677 N N . LEU A 1 86 ? -4.227 0.938 1.014 1.00 96.56 86 LEU A N 1
ATOM 678 C CA . LEU A 1 86 ? -2.903 1.507 0.733 1.00 96.56 86 LEU A CA 1
ATOM 679 C C . LEU A 1 86 ? -2.641 2.797 1.525 1.00 96.56 86 LEU A C 1
ATOM 681 O O . LEU A 1 86 ? -1.553 2.956 2.075 1.00 96.56 86 LEU A O 1
ATOM 685 N N . LYS A 1 87 ? -3.627 3.700 1.626 1.00 94.94 87 LYS A N 1
ATOM 686 C CA . LYS A 1 87 ? -3.534 4.931 2.432 1.00 94.94 87 LYS A CA 1
ATOM 687 C C . LYS A 1 87 ? -3.322 4.630 3.910 1.00 94.94 87 LYS A C 1
ATOM 689 O O . LYS A 1 87 ? -2.438 5.219 4.522 1.00 94.94 87 LYS A O 1
ATOM 694 N N . LEU A 1 88 ? -4.090 3.696 4.473 1.00 94.25 88 LEU A N 1
ATOM 695 C CA . LEU A 1 88 ? -3.927 3.282 5.867 1.00 94.25 88 LEU A CA 1
ATOM 696 C C . LEU A 1 88 ? -2.517 2.733 6.108 1.00 94.25 88 LEU A C 1
ATOM 698 O O . LEU A 1 88 ? -1.860 3.164 7.050 1.00 94.25 88 LEU A O 1
ATOM 702 N N . ILE A 1 89 ? -2.023 1.851 5.232 1.00 94.69 89 ILE A N 1
ATOM 703 C CA . ILE A 1 89 ? -0.655 1.313 5.308 1.00 94.69 89 ILE A CA 1
ATOM 704 C C . ILE A 1 89 ? 0.382 2.437 5.239 1.00 94.69 89 ILE A C 1
ATOM 706 O O . ILE A 1 89 ? 1.280 2.482 6.081 1.00 94.69 89 ILE A O 1
ATOM 710 N N . LEU A 1 90 ? 0.252 3.351 4.273 1.00 93.31 90 LEU A N 1
ATOM 711 C CA . LEU A 1 90 ? 1.166 4.479 4.107 1.00 93.31 90 LEU A CA 1
ATOM 712 C C . LEU A 1 90 ? 1.223 5.337 5.373 1.00 93.31 90 LEU A C 1
ATOM 714 O O . LEU A 1 90 ? 2.315 5.586 5.876 1.00 93.31 90 LEU A O 1
ATOM 718 N N . ASN A 1 91 ? 0.063 5.712 5.918 1.00 90.00 91 ASN A N 1
ATOM 719 C CA . ASN A 1 91 ? -0.026 6.506 7.140 1.00 90.00 91 ASN A CA 1
ATOM 720 C C . ASN A 1 91 ? 0.700 5.813 8.299 1.00 90.00 91 ASN A C 1
ATOM 722 O O . ASN A 1 91 ? 1.529 6.437 8.952 1.00 90.00 91 ASN A O 1
ATOM 726 N N . CYS A 1 92 ? 0.493 4.505 8.498 1.00 89.19 92 CYS A N 1
ATOM 727 C CA . CYS A 1 92 ? 1.170 3.775 9.574 1.00 89.19 92 CYS A CA 1
ATOM 728 C C . CYS A 1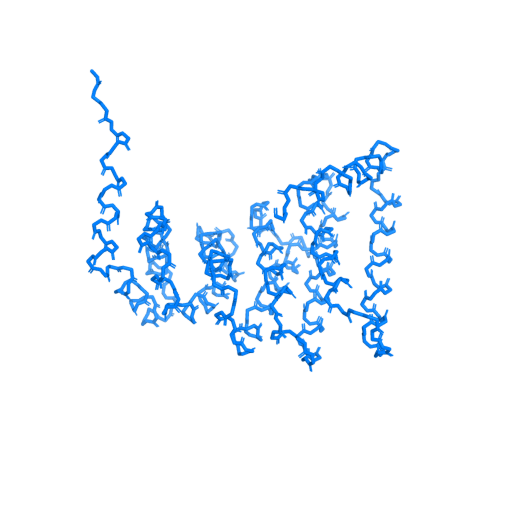 92 ? 2.701 3.822 9.446 1.00 89.19 92 CYS A C 1
ATOM 730 O O . CYS A 1 92 ? 3.405 3.985 10.439 1.00 89.19 92 CYS A O 1
ATOM 732 N N . ILE A 1 93 ? 3.231 3.656 8.230 1.00 90.06 93 ILE A N 1
ATOM 733 C CA . ILE A 1 93 ? 4.682 3.640 7.998 1.00 90.06 93 ILE A CA 1
ATOM 734 C C . ILE A 1 93 ? 5.263 5.051 8.142 1.00 90.06 93 ILE A C 1
ATOM 736 O O . ILE A 1 93 ? 6.326 5.221 8.739 1.00 90.06 93 ILE A O 1
ATOM 740 N N . SER A 1 94 ? 4.573 6.061 7.606 1.00 86.88 94 SER A N 1
ATOM 741 C CA . SER A 1 94 ? 5.007 7.459 7.660 1.00 86.88 94 SER A CA 1
ATOM 742 C C . SER A 1 94 ? 4.949 8.045 9.070 1.00 86.88 94 SER A C 1
ATOM 744 O O . SER A 1 94 ? 5.863 8.773 9.455 1.00 86.88 94 SER A O 1
ATOM 746 N N . ASP A 1 95 ? 3.923 7.710 9.852 1.00 86.12 95 ASP A N 1
ATOM 747 C CA . ASP A 1 95 ? 3.773 8.195 11.224 1.00 86.12 95 ASP A CA 1
ATOM 748 C C . ASP A 1 95 ? 4.719 7.503 12.210 1.00 86.12 95 ASP A C 1
ATOM 750 O O . ASP A 1 95 ? 5.111 8.114 13.211 1.00 86.12 95 ASP A O 1
ATOM 754 N N . PHE A 1 96 ? 5.114 6.255 11.924 1.00 85.12 96 PHE A N 1
ATOM 755 C CA . PHE A 1 96 ? 5.961 5.436 12.797 1.00 85.12 96 PHE A CA 1
ATOM 756 C C . PHE A 1 96 ? 7.135 4.800 12.041 1.00 85.12 96 PHE A C 1
ATOM 758 O O . PHE A 1 96 ? 7.154 3.580 11.822 1.00 85.12 96 PHE A O 1
ATOM 765 N N . PRO A 1 97 ? 8.160 5.598 11.686 1.00 72.44 97 PRO A N 1
ATOM 766 C CA . PRO A 1 97 ? 9.391 5.100 11.080 1.00 72.44 97 PRO A CA 1
ATOM 767 C C . PRO A 1 97 ? 10.135 4.202 12.083 1.00 72.44 97 PRO A C 1
ATOM 769 O O . PRO A 1 97 ? 10.877 4.667 12.943 1.00 72.44 97 PRO A O 1
ATOM 772 N N . GLY A 1 98 ? 9.874 2.896 12.0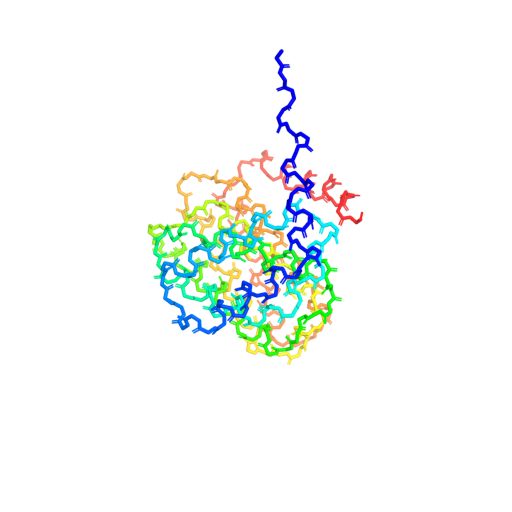14 1.00 78.56 98 GLY A N 1
ATOM 773 C CA . GLY A 1 98 ? 10.367 1.887 12.962 1.00 78.56 98 GLY A CA 1
ATOM 774 C C . GLY A 1 98 ? 9.357 0.783 13.288 1.00 78.56 98 GLY A C 1
ATOM 775 O O . GLY A 1 98 ? 9.741 -0.255 13.817 1.00 78.56 98 GLY A O 1
ATOM 776 N N . MET A 1 99 ? 8.082 0.963 12.934 1.00 84.06 99 MET A N 1
ATOM 777 C CA . MET A 1 99 ? 7.038 -0.054 13.127 1.00 84.06 99 MET A CA 1
ATOM 778 C C . MET A 1 99 ? 7.218 -1.279 12.208 1.00 84.06 99 MET A C 1
ATOM 780 O O . MET A 1 99 ? 6.788 -2.389 12.531 1.00 84.06 99 MET A O 1
ATOM 784 N N . LEU A 1 100 ? 7.846 -1.097 11.045 1.00 85.25 100 LEU A N 1
ATOM 785 C CA . LEU A 1 100 ? 8.063 -2.170 10.079 1.00 85.25 100 LEU A CA 1
ATOM 786 C C . LEU A 1 100 ? 9.166 -3.133 10.542 1.00 85.25 100 LEU A C 1
ATOM 788 O O . LEU A 1 100 ? 10.358 -2.835 10.444 1.00 85.25 100 LEU A O 1
ATOM 792 N N . SER A 1 101 ? 8.762 -4.326 10.978 1.00 84.75 101 SER A N 1
ATOM 793 C CA . SER A 1 101 ? 9.659 -5.469 11.143 1.00 84.75 101 SER A CA 1
ATOM 794 C C . SER A 1 101 ? 10.086 -6.035 9.781 1.00 84.75 101 SER A C 1
ATOM 796 O O . SER A 1 101 ? 9.457 -5.787 8.751 1.00 84.75 101 SER A O 1
ATOM 798 N N . SER A 1 102 ? 11.133 -6.862 9.768 1.00 82.25 102 SER A N 1
ATOM 799 C CA . SER A 1 102 ? 11.560 -7.576 8.557 1.00 82.25 102 SER A CA 1
ATOM 800 C C . SER A 1 102 ? 10.471 -8.498 7.991 1.00 82.25 102 SER A C 1
ATOM 802 O O . SER A 1 102 ? 10.359 -8.619 6.771 1.00 82.25 102 SER A O 1
ATOM 804 N N . SER A 1 103 ? 9.641 -9.112 8.843 1.00 84.81 103 SER A N 1
ATOM 805 C CA . SER A 1 103 ? 8.523 -9.964 8.411 1.00 84.81 103 SER A CA 1
ATOM 806 C C . SER A 1 103 ? 7.456 -9.162 7.669 1.00 84.81 103 SER A C 1
ATOM 808 O O . SER A 1 103 ? 7.089 -9.527 6.557 1.00 84.81 103 SER A O 1
ATOM 810 N N . HIS A 1 104 ? 7.046 -8.015 8.223 1.00 88.44 104 HIS A N 1
ATOM 811 C CA . HIS A 1 104 ? 6.083 -7.118 7.583 1.00 88.44 104 HIS A CA 1
ATOM 812 C C . HIS A 1 104 ? 6.546 -6.690 6.191 1.00 88.44 104 HIS A C 1
ATOM 814 O O . HIS A 1 104 ? 5.776 -6.722 5.237 1.00 88.44 104 HIS A O 1
ATOM 820 N N . VAL A 1 105 ? 7.818 -6.311 6.066 1.00 88.50 105 VAL A N 1
ATOM 821 C CA . VAL A 1 105 ? 8.385 -5.870 4.790 1.00 88.50 105 VAL A CA 1
ATOM 822 C C . VAL A 1 105 ? 8.452 -7.018 3.777 1.00 88.50 105 VAL A C 1
ATOM 824 O O . VAL A 1 105 ? 8.126 -6.820 2.606 1.00 88.50 105 VAL A O 1
ATOM 827 N N . THR A 1 106 ? 8.819 -8.220 4.228 1.00 88.12 106 THR A N 1
ATOM 828 C CA . THR A 1 106 ? 8.906 -9.420 3.378 1.00 88.12 106 THR A CA 1
ATOM 829 C C . THR A 1 106 ? 7.541 -9.840 2.829 1.00 88.12 106 THR A C 1
ATOM 831 O O . THR A 1 106 ? 7.471 -10.355 1.719 1.00 88.12 106 THR A O 1
ATOM 834 N N . GLU A 1 107 ? 6.456 -9.600 3.565 1.00 90.31 107 GLU A N 1
ATOM 835 C CA . GLU A 1 107 ? 5.093 -9.883 3.098 1.00 90.31 107 GLU A CA 1
ATOM 836 C C . GLU A 1 107 ? 4.523 -8.751 2.233 1.00 90.31 107 GLU A C 1
ATOM 838 O O . GLU A 1 107 ? 3.858 -9.008 1.232 1.00 90.31 107 GLU A O 1
ATOM 843 N N . LEU A 1 108 ? 4.797 -7.493 2.586 1.00 93.31 108 LEU A N 1
ATOM 844 C CA . LEU A 1 108 ? 4.189 -6.333 1.938 1.00 93.31 108 LEU A CA 1
ATOM 845 C C . LEU A 1 108 ? 4.801 -6.018 0.564 1.00 93.31 108 LEU A C 1
ATOM 847 O O . LEU A 1 108 ? 4.066 -5.721 -0.378 1.00 93.31 108 LEU A O 1
ATOM 851 N N . VAL A 1 109 ? 6.128 -6.083 0.411 1.00 93.44 109 VAL A N 1
ATOM 852 C CA . VAL A 1 109 ? 6.785 -5.703 -0.855 1.00 93.44 109 VAL A CA 1
ATOM 853 C C . VAL A 1 109 ? 6.356 -6.572 -2.043 1.00 93.44 109 VAL A C 1
ATOM 855 O O . VAL A 1 109 ? 6.039 -5.992 -3.083 1.00 93.44 109 VAL A O 1
ATOM 858 N N . PRO A 1 110 ? 6.260 -7.912 -1.934 1.00 93.25 110 PRO A N 1
ATOM 859 C CA . PRO A 1 110 ? 5.756 -8.740 -3.030 1.00 93.25 110 PRO A CA 1
ATOM 860 C C . PRO A 1 110 ? 4.332 -8.376 -3.466 1.00 93.25 110 PRO A C 1
ATOM 862 O O . PRO A 1 110 ? 4.022 -8.422 -4.655 1.00 93.25 110 PRO A O 1
ATOM 865 N N . VAL A 1 111 ? 3.469 -7.963 -2.530 1.00 95.00 111 VAL A N 1
ATOM 866 C CA . VAL A 1 111 ? 2.102 -7.513 -2.844 1.00 95.00 111 VAL A CA 1
ATOM 867 C C . VAL A 1 111 ? 2.132 -6.217 -3.654 1.00 95.00 111 VAL A C 1
ATOM 869 O O . VAL A 1 111 ? 1.446 -6.111 -4.667 1.00 95.00 111 VAL A O 1
ATOM 872 N N . LEU A 1 112 ? 2.970 -5.253 -3.264 1.00 96.12 112 LEU A N 1
ATOM 873 C CA . LEU A 1 112 ? 3.137 -3.988 -3.992 1.00 96.12 112 LEU A CA 1
ATOM 874 C C . LEU A 1 112 ? 3.749 -4.212 -5.385 1.00 96.12 112 LEU A C 1
ATOM 876 O O . LEU A 1 112 ? 3.296 -3.619 -6.364 1.00 96.12 112 LEU A O 1
ATOM 880 N N . ALA A 1 113 ? 4.734 -5.109 -5.495 1.00 94.38 113 ALA A N 1
ATOM 881 C CA . ALA A 1 113 ? 5.316 -5.518 -6.772 1.00 94.38 113 ALA A CA 1
ATOM 882 C C . ALA A 1 113 ? 4.260 -6.162 -7.684 1.00 94.38 113 ALA A C 1
ATOM 884 O O . ALA A 1 113 ? 4.176 -5.821 -8.864 1.00 94.38 113 ALA A O 1
ATOM 885 N N . LYS A 1 114 ? 3.407 -7.034 -7.126 1.00 93.50 114 LYS A N 1
ATOM 886 C CA . LYS A 1 114 ? 2.275 -7.654 -7.829 1.00 93.50 114 LYS A CA 1
ATOM 887 C C . LYS A 1 114 ? 1.314 -6.598 -8.382 1.00 93.50 114 LYS A C 1
ATOM 889 O O . LYS A 1 114 ? 0.967 -6.682 -9.555 1.00 93.50 114 LYS A O 1
ATOM 894 N N . ILE A 1 115 ? 0.925 -5.599 -7.584 1.00 94.00 115 ILE A N 1
ATOM 895 C CA . ILE A 1 115 ? 0.043 -4.499 -8.024 1.00 94.00 115 ILE A CA 1
ATOM 896 C C . ILE A 1 115 ? 0.653 -3.760 -9.228 1.00 94.00 115 ILE A C 1
ATOM 898 O O . ILE A 1 115 ? 0.001 -3.596 -10.259 1.00 94.00 115 ILE A O 1
ATOM 902 N N . LEU A 1 116 ? 1.929 -3.371 -9.142 1.00 93.62 116 LEU A N 1
ATOM 903 C CA . LEU A 1 116 ? 2.616 -2.668 -10.235 1.00 93.62 116 LEU A CA 1
ATOM 904 C C . LEU A 1 116 ? 2.773 -3.539 -11.483 1.00 93.62 116 LEU A C 1
ATOM 906 O O . LEU A 1 116 ? 2.640 -3.039 -12.601 1.00 93.62 116 LEU A O 1
ATOM 910 N N . LYS A 1 117 ? 3.034 -4.837 -11.304 1.00 92.56 117 LYS A N 1
ATOM 911 C CA . LYS A 1 117 ? 3.144 -5.793 -12.404 1.00 92.56 117 LYS A CA 1
ATOM 912 C C . LYS A 1 117 ? 1.858 -5.866 -13.214 1.00 92.56 117 LYS A C 1
ATOM 914 O O . LYS A 1 117 ? 1.914 -5.683 -14.428 1.00 92.56 117 LYS A O 1
ATOM 919 N N . LYS A 1 118 ? 0.718 -6.048 -12.540 1.00 90.00 118 LYS A N 1
ATOM 920 C CA . LYS A 1 118 ? -0.611 -6.057 -13.173 1.00 90.00 118 LYS A CA 1
ATOM 921 C C . LYS A 1 118 ? -0.825 -4.813 -14.033 1.00 90.00 118 LYS A C 1
ATOM 923 O O . LYS A 1 118 ? -1.250 -4.911 -15.181 1.00 90.00 118 LYS A O 1
ATOM 928 N N . HIS A 1 119 ? -0.424 -3.649 -13.522 1.00 88.19 119 HIS A N 1
ATOM 929 C CA . HIS A 1 119 ? -0.489 -2.405 -14.285 1.00 88.19 119 HIS A CA 1
ATOM 930 C C . HIS A 1 119 ? 0.381 -2.420 -15.541 1.00 88.19 119 HIS A C 1
ATOM 932 O O . HIS A 1 119 ? -0.083 -2.046 -16.615 1.00 88.19 119 HIS A O 1
ATOM 938 N N . SER A 1 120 ? 1.640 -2.851 -15.411 1.00 85.88 120 SER A N 1
ATOM 939 C CA . SER A 1 120 ? 2.583 -2.900 -16.533 1.00 85.88 120 SER A CA 1
ATOM 940 C C . SER A 1 120 ? 2.199 -3.927 -17.599 1.00 85.88 120 SER A C 1
ATOM 942 O O . SER A 1 120 ? 2.491 -3.718 -18.773 1.00 85.88 120 SER A O 1
ATOM 944 N N . ASP A 1 121 ? 1.504 -4.996 -17.201 1.00 86.81 121 ASP A N 1
ATOM 945 C CA . ASP A 1 121 ? 0.970 -6.023 -18.099 1.00 86.81 121 ASP A CA 1
ATOM 946 C C . ASP A 1 121 ? -0.302 -5.540 -18.835 1.00 86.81 121 ASP A C 1
ATOM 948 O O . ASP A 1 121 ? -0.841 -6.247 -19.688 1.00 86.81 121 ASP A O 1
ATOM 952 N N . GLY A 1 122 ? -0.776 -4.322 -18.541 1.00 78.81 122 GLY A N 1
ATOM 953 C CA . GLY A 1 122 ? -1.962 -3.727 -19.153 1.00 78.81 122 GLY A CA 1
ATOM 954 C C . GLY A 1 122 ? -3.278 -4.249 -18.578 1.00 78.81 122 GLY A C 1
ATOM 955 O O . GLY A 1 122 ? -4.317 -4.120 -19.229 1.00 78.81 122 GLY A O 1
ATOM 956 N N . GLU A 1 123 ? -3.260 -4.842 -17.378 1.00 80.56 123 GLU A N 1
ATOM 957 C CA . GLU A 1 123 ? -4.479 -5.286 -16.709 1.00 80.56 123 GLU A CA 1
ATOM 958 C C . GLU A 1 123 ? -5.385 -4.080 -16.421 1.00 80.56 123 GLU A C 1
ATOM 960 O O . GLU A 1 123 ? -4.994 -3.086 -15.799 1.00 80.56 123 GLU A O 1
ATOM 965 N N . ILE A 1 124 ? -6.622 -4.163 -16.911 1.00 74.00 124 ILE A N 1
ATOM 966 C CA . ILE A 1 124 ? -7.649 -3.152 -16.677 1.00 74.00 124 ILE A CA 1
ATOM 967 C C . ILE A 1 124 ? -8.034 -3.248 -15.199 1.00 74.00 124 ILE A C 1
ATOM 969 O O . ILE A 1 124 ? -8.495 -4.295 -14.756 1.00 74.00 124 ILE A O 1
ATOM 973 N N . GLY A 1 125 ? -7.862 -2.179 -14.426 1.00 68.06 125 GLY A N 1
ATOM 974 C CA . GLY A 1 125 ? -8.143 -2.270 -12.989 1.00 68.06 125 GLY A CA 1
ATOM 975 C C . GLY A 1 125 ? -7.504 -1.205 -12.124 1.00 68.06 125 GLY A C 1
ATOM 976 O O . GLY A 1 125 ? -8.014 -0.917 -11.046 1.00 68.06 125 GLY A O 1
ATOM 977 N N . MET A 1 126 ? -6.400 -0.619 -12.586 1.00 84.44 126 MET A N 1
ATOM 978 C CA . MET A 1 126 ? -5.588 0.239 -11.735 1.00 84.44 126 MET A CA 1
ATOM 979 C C . MET A 1 126 ? -5.883 1.719 -11.953 1.00 84.44 126 MET A C 1
ATOM 981 O O . MET A 1 126 ? -5.725 2.249 -13.054 1.00 84.44 126 MET A O 1
ATOM 985 N N . LEU A 1 127 ? -6.291 2.391 -10.878 1.00 87.00 127 LEU A N 1
ATOM 986 C CA . LEU A 1 127 ? -6.449 3.840 -10.863 1.00 87.00 127 LEU A CA 1
ATOM 987 C C . LEU A 1 127 ? -5.076 4.511 -10.731 1.00 87.00 127 LEU A C 1
ATOM 989 O O . LEU A 1 127 ? -4.153 3.971 -10.118 1.00 87.00 127 LEU A O 1
ATOM 993 N N . GLU A 1 128 ? -4.954 5.737 -11.245 1.00 87.81 128 GLU A N 1
ATOM 994 C CA . GLU A 1 128 ? -3.742 6.552 -11.076 1.00 87.81 128 GLU A CA 1
ATOM 995 C C . GLU A 1 128 ? -3.348 6.684 -9.598 1.00 87.81 128 GLU A C 1
ATOM 997 O O . GLU A 1 128 ? -2.182 6.522 -9.237 1.00 87.81 128 GLU A O 1
ATOM 1002 N N . GLU A 1 129 ? -4.331 6.938 -8.734 1.00 90.38 129 GLU A N 1
ATOM 1003 C CA . GLU A 1 129 ? -4.115 7.077 -7.296 1.00 90.38 129 GLU A CA 1
ATOM 1004 C C . GLU A 1 129 ? -3.548 5.789 -6.675 1.00 90.38 129 GLU A C 1
ATOM 1006 O O . GLU A 1 129 ? -2.653 5.863 -5.834 1.00 90.38 129 GLU A O 1
ATOM 1011 N N . THR A 1 130 ? -3.991 4.611 -7.131 1.00 92.62 130 THR A N 1
ATOM 1012 C CA . THR A 1 130 ? -3.461 3.312 -6.685 1.00 92.62 130 THR A CA 1
ATOM 1013 C C . THR A 1 130 ? -1.974 3.200 -7.004 1.00 92.62 130 THR A C 1
ATOM 1015 O O . THR A 1 130 ? -1.182 2.792 -6.154 1.00 92.62 130 THR A O 1
ATOM 1018 N N . PHE A 1 131 ? -1.566 3.627 -8.204 1.00 93.00 131 PHE A N 1
ATOM 1019 C CA . PHE A 1 131 ? -0.159 3.656 -8.610 1.00 93.00 131 PHE A CA 1
ATOM 1020 C C . PHE A 1 131 ? 0.677 4.568 -7.722 1.00 93.00 131 PHE A C 1
ATOM 1022 O O . PHE A 1 131 ? 1.720 4.166 -7.204 1.00 93.00 131 PHE A O 1
ATOM 1029 N N . ILE A 1 132 ? 0.198 5.794 -7.529 1.00 93.06 132 ILE A N 1
ATOM 1030 C CA . ILE A 1 132 ? 0.870 6.812 -6.724 1.00 93.06 132 ILE A CA 1
ATOM 1031 C C . ILE A 1 132 ? 1.058 6.327 -5.283 1.00 93.06 132 ILE A C 1
ATOM 1033 O O . ILE A 1 132 ? 2.164 6.414 -4.741 1.00 93.06 132 ILE A O 1
ATOM 1037 N N . LEU A 1 133 ? 0.008 5.771 -4.676 1.00 95.75 133 LEU A N 1
ATOM 1038 C CA . LEU A 1 133 ? 0.061 5.232 -3.320 1.00 95.75 133 LEU A CA 1
ATOM 1039 C C . LEU A 1 133 ? 1.007 4.036 -3.228 1.00 95.75 133 LEU A C 1
ATOM 1041 O O . LEU A 1 133 ? 1.817 3.982 -2.308 1.00 95.75 133 LEU A O 1
ATOM 1045 N N . THR A 1 134 ? 0.969 3.123 -4.200 1.00 96.50 134 THR A N 1
ATOM 1046 C CA . THR A 1 134 ? 1.851 1.946 -4.231 1.00 96.50 134 THR A CA 1
ATOM 1047 C C . THR A 1 134 ? 3.325 2.357 -4.275 1.00 96.50 134 THR A C 1
ATOM 1049 O O . THR A 1 134 ? 4.122 1.897 -3.455 1.00 96.50 134 THR A O 1
ATOM 1052 N N . CYS A 1 135 ? 3.688 3.295 -5.157 1.00 95.44 135 CYS A N 1
ATOM 1053 C CA . CYS A 1 135 ? 5.036 3.872 -5.203 1.00 95.44 135 CYS A CA 1
ATOM 1054 C C . CYS A 1 135 ? 5.411 4.584 -3.893 1.00 95.44 135 CYS A C 1
ATOM 1056 O O . CYS A 1 135 ? 6.539 4.451 -3.421 1.00 95.44 135 CYS A O 1
ATOM 1058 N N . SER A 1 136 ? 4.475 5.313 -3.281 1.00 95.62 136 SER A N 1
ATOM 1059 C CA . SER A 1 136 ? 4.713 6.033 -2.022 1.00 95.62 136 SER A CA 1
ATOM 1060 C C . SER A 1 136 ? 4.961 5.085 -0.845 1.00 95.62 136 SER A C 1
ATOM 1062 O O . SER A 1 136 ? 5.878 5.316 -0.056 1.00 95.62 136 SER A O 1
ATOM 1064 N N . VAL A 1 137 ? 4.205 3.986 -0.753 1.00 95.62 137 VAL A N 1
ATOM 1065 C CA . VAL A 1 137 ? 4.422 2.937 0.255 1.00 95.62 137 VAL A CA 1
ATOM 1066 C C . VAL A 1 137 ? 5.791 2.287 0.054 1.00 95.62 137 VAL A C 1
ATOM 1068 O O . VAL A 1 137 ? 6.540 2.151 1.019 1.00 95.62 137 VAL A O 1
ATOM 1071 N N . LEU A 1 138 ? 6.165 1.947 -1.185 1.00 94.50 138 LEU A N 1
ATOM 1072 C CA . LEU A 1 138 ? 7.493 1.397 -1.483 1.00 94.50 138 LEU A CA 1
ATOM 1073 C C . LEU A 1 138 ? 8.619 2.353 -1.076 1.00 94.50 138 LEU A C 1
ATOM 1075 O O . LEU A 1 138 ? 9.589 1.913 -0.466 1.00 94.50 138 LEU A O 1
ATOM 1079 N N . VAL A 1 139 ? 8.484 3.655 -1.339 1.00 92.31 139 VAL A N 1
ATOM 1080 C CA . VAL A 1 139 ? 9.456 4.657 -0.870 1.00 92.31 139 VAL A CA 1
ATOM 1081 C C . VAL A 1 139 ? 9.565 4.659 0.655 1.00 92.31 139 VAL A C 1
ATOM 1083 O O . VAL A 1 139 ? 10.674 4.674 1.191 1.00 92.31 139 VAL A O 1
ATOM 1086 N N . ALA A 1 140 ? 8.435 4.634 1.364 1.00 91.69 140 ALA A N 1
ATOM 1087 C CA . ALA A 1 140 ? 8.426 4.610 2.823 1.00 91.69 140 ALA A CA 1
ATOM 1088 C C . ALA A 1 140 ? 9.122 3.348 3.376 1.00 91.69 140 ALA A C 1
ATOM 1090 O O . ALA A 1 140 ? 9.892 3.429 4.334 1.00 91.69 140 ALA A O 1
ATOM 1091 N N . ILE A 1 141 ? 8.932 2.200 2.717 1.00 90.50 141 ILE A N 1
ATOM 1092 C CA . ILE A 1 141 ? 9.626 0.947 3.039 1.00 90.50 141 ILE A CA 1
ATOM 1093 C C . ILE A 1 141 ? 11.129 1.064 2.773 1.00 90.50 141 ILE A C 1
ATOM 1095 O O . ILE A 1 141 ? 11.914 0.770 3.668 1.00 90.50 141 ILE A O 1
ATOM 1099 N N . VAL A 1 142 ? 11.540 1.526 1.588 1.00 87.88 142 VAL A N 1
ATOM 1100 C CA . VAL A 1 142 ? 12.956 1.674 1.194 1.00 87.88 142 VAL A CA 1
ATOM 1101 C C . VAL A 1 142 ? 13.720 2.588 2.153 1.00 87.88 142 VAL A C 1
ATOM 1103 O O . VAL A 1 142 ? 14.896 2.376 2.416 1.00 87.88 142 VAL A O 1
ATOM 1106 N N . ARG A 1 143 ? 13.061 3.589 2.736 1.00 85.94 143 ARG A N 1
ATOM 1107 C CA . ARG A 1 143 ? 13.672 4.459 3.753 1.00 85.94 143 ARG A CA 1
ATOM 1108 C C . ARG A 1 143 ? 13.885 3.776 5.104 1.00 85.94 143 ARG A C 1
ATOM 1110 O O . ARG A 1 143 ? 14.608 4.309 5.943 1.00 85.94 143 ARG A O 1
ATOM 1117 N N . THR A 1 144 ? 13.269 2.621 5.332 1.00 80.88 144 THR A N 1
ATOM 1118 C CA . THR A 1 144 ? 13.370 1.899 6.598 1.00 80.88 144 THR A CA 1
ATOM 1119 C C . THR A 1 144 ? 14.676 1.089 6.647 1.00 80.88 144 THR A C 1
ATOM 1121 O O . THR A 1 144 ? 14.990 0.372 5.697 1.00 80.88 144 THR A O 1
ATOM 1124 N N . PRO A 1 145 ? 15.436 1.118 7.760 1.00 72.19 145 PRO A N 1
ATOM 1125 C CA . PRO A 1 145 ? 16.698 0.376 7.883 1.00 72.19 145 PRO A CA 1
ATOM 1126 C C . PRO A 1 145 ? 16.568 -1.150 7.743 1.00 72.19 145 PRO A C 1
ATOM 1128 O O . PRO A 1 145 ? 17.553 -1.826 7.463 1.00 72.19 145 PRO A O 1
ATOM 1131 N N . SER A 1 146 ? 15.366 -1.704 7.942 1.00 66.69 146 SER A N 1
ATOM 1132 C CA . SER A 1 146 ? 15.079 -3.146 7.899 1.00 66.69 146 SER A CA 1
ATOM 1133 C C . SER A 1 146 ? 15.233 -3.782 6.514 1.00 66.69 146 SER A C 1
ATOM 1135 O O . SER A 1 146 ? 15.206 -5.008 6.406 1.00 66.69 146 SER A O 1
ATOM 1137 N N . VAL A 1 147 ? 15.413 -2.970 5.469 1.00 61.88 147 VAL A N 1
ATOM 1138 C CA . VAL A 1 147 ? 15.657 -3.427 4.094 1.00 61.88 147 VAL A CA 1
ATOM 1139 C C . VAL A 1 147 ? 17.117 -3.860 3.880 1.00 61.88 147 VAL A C 1
ATOM 1141 O O . VAL A 1 147 ? 17.409 -4.657 2.986 1.00 61.88 147 VAL A O 1
ATOM 1144 N N . HIS A 1 148 ? 18.041 -3.391 4.723 1.00 65.75 148 HIS A N 1
ATOM 1145 C CA . HIS A 1 148 ? 19.470 -3.617 4.541 1.00 65.75 148 HIS A CA 1
ATOM 1146 C C . HIS A 1 148 ? 19.859 -5.090 4.776 1.00 65.75 148 HIS A C 1
ATOM 1148 O O . HIS A 1 148 ? 19.546 -5.675 5.813 1.00 65.75 148 HIS A O 1
ATOM 1154 N N . GLY A 1 149 ? 20.554 -5.695 3.807 1.00 63.62 149 GLY A N 1
ATOM 1155 C CA . GLY A 1 149 ? 21.097 -7.058 3.903 1.00 63.62 149 GLY A CA 1
ATOM 1156 C C . GLY A 1 149 ? 20.137 -8.206 3.553 1.00 63.62 149 GLY A C 1
ATOM 1157 O O . GLY A 1 149 ? 20.554 -9.363 3.590 1.00 63.62 149 GLY A O 1
ATOM 1158 N N . ASN A 1 150 ? 18.876 -7.936 3.187 1.00 74.88 150 ASN A N 1
ATOM 1159 C CA . ASN A 1 150 ? 17.950 -8.971 2.709 1.00 74.88 150 ASN A CA 1
ATOM 1160 C C . ASN A 1 150 ? 17.892 -8.998 1.170 1.00 74.88 150 ASN A C 1
ATOM 1162 O O . ASN A 1 150 ? 17.171 -8.221 0.545 1.00 74.88 150 ASN A O 1
ATOM 1166 N N . LEU A 1 151 ? 18.629 -9.929 0.558 1.00 73.62 151 LEU A N 1
ATOM 1167 C CA . LEU A 1 151 ? 18.735 -10.058 -0.903 1.00 73.62 151 LEU A CA 1
ATOM 1168 C C . LEU A 1 151 ? 17.386 -10.313 -1.595 1.00 73.62 151 LEU A C 1
ATOM 1170 O O . LEU A 1 151 ? 17.107 -9.719 -2.633 1.00 73.62 151 LEU A O 1
ATOM 1174 N N . ASN A 1 152 ? 16.518 -11.148 -1.015 1.00 77.12 152 ASN A N 1
ATOM 1175 C CA . ASN A 1 152 ? 15.204 -11.449 -1.603 1.00 77.12 152 ASN A CA 1
ATOM 1176 C C . ASN A 1 152 ? 14.315 -10.203 -1.661 1.00 77.12 152 ASN A C 1
ATOM 1178 O O . ASN A 1 152 ? 13.555 -9.993 -2.610 1.00 77.12 152 ASN A O 1
ATOM 1182 N N . LEU A 1 153 ? 14.436 -9.356 -0.642 1.00 79.94 153 LEU A N 1
ATOM 1183 C CA . LEU A 1 153 ? 13.719 -8.099 -0.572 1.00 79.94 153 LEU A CA 1
ATOM 1184 C C . LEU A 1 153 ? 14.261 -7.079 -1.580 1.00 79.94 153 LEU A C 1
ATOM 1186 O O . LEU A 1 153 ? 13.469 -6.432 -2.258 1.00 79.94 153 LEU A O 1
ATOM 1190 N N . GLN A 1 154 ? 15.585 -6.978 -1.737 1.00 80.06 154 GLN A N 1
ATOM 1191 C CA . GLN A 1 154 ? 16.197 -6.133 -2.770 1.00 80.06 154 GLN A CA 1
ATOM 1192 C C . GLN A 1 154 ? 15.750 -6.544 -4.180 1.00 80.06 154 GLN A C 1
ATOM 1194 O O . GLN A 1 154 ? 15.402 -5.682 -4.987 1.00 80.06 154 GLN A O 1
ATOM 1199 N N . ILE A 1 155 ? 15.686 -7.852 -4.462 1.00 83.31 155 ILE A N 1
ATOM 1200 C CA . ILE A 1 155 ? 15.160 -8.381 -5.730 1.00 83.31 155 ILE A CA 1
ATOM 1201 C C . ILE A 1 155 ? 13.702 -7.949 -5.925 1.00 83.31 155 ILE A C 1
ATOM 1203 O O . ILE A 1 155 ? 13.369 -7.385 -6.963 1.00 83.31 155 ILE A O 1
ATOM 1207 N N . SER A 1 156 ? 12.853 -8.125 -4.910 1.00 86.94 156 SER A N 1
ATOM 1208 C CA . SER A 1 156 ? 11.432 -7.751 -4.997 1.00 86.94 156 SER A CA 1
ATOM 1209 C C . SER A 1 156 ? 11.235 -6.238 -5.196 1.00 86.94 156 SER A C 1
ATOM 1211 O O . SER A 1 156 ? 10.353 -5.812 -5.940 1.00 86.94 156 SER A O 1
ATOM 1213 N N . ILE A 1 157 ? 12.076 -5.404 -4.570 1.00 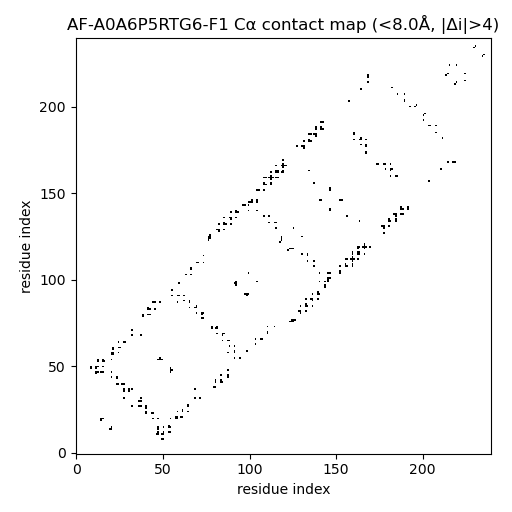87.81 157 ILE A N 1
ATOM 1214 C CA . ILE A 1 157 ? 12.079 -3.945 -4.765 1.00 87.81 157 ILE A CA 1
ATOM 1215 C C . ILE A 1 157 ? 12.504 -3.597 -6.199 1.00 87.81 157 ILE A C 1
ATOM 1217 O O . ILE A 1 157 ? 11.835 -2.797 -6.855 1.00 87.81 157 ILE A O 1
ATOM 1221 N N . LYS A 1 158 ? 13.568 -4.226 -6.718 1.00 86.75 158 LYS A N 1
ATOM 1222 C CA . LYS A 1 158 ? 14.028 -4.062 -8.109 1.00 86.75 158 LYS A CA 1
ATOM 1223 C C . LYS A 1 158 ? 12.926 -4.410 -9.109 1.00 86.75 158 LYS A C 1
ATOM 1225 O O . LYS A 1 158 ? 12.691 -3.644 -10.042 1.00 86.75 158 LYS A O 1
ATOM 1230 N N . GLU A 1 159 ? 12.236 -5.528 -8.901 1.00 89.81 159 GLU A N 1
ATOM 1231 C CA . GLU A 1 159 ? 11.102 -5.958 -9.727 1.00 89.81 159 GLU A CA 1
ATOM 1232 C C . GLU A 1 159 ? 9.947 -4.950 -9.669 1.00 89.81 159 GLU A C 1
ATOM 1234 O O . GLU A 1 159 ? 9.437 -4.525 -10.707 1.00 89.81 159 GLU A O 1
ATOM 1239 N N . ALA A 1 160 ? 9.572 -4.483 -8.474 1.00 92.88 160 ALA A N 1
ATOM 1240 C CA . ALA A 1 160 ? 8.544 -3.455 -8.322 1.00 92.88 160 ALA A CA 1
ATOM 1241 C C . ALA A 1 160 ? 8.897 -2.176 -9.105 1.00 92.88 160 ALA A C 1
ATOM 1243 O O . ALA A 1 160 ? 8.069 -1.627 -9.831 1.00 92.88 160 ALA A O 1
ATOM 1244 N N . MET A 1 161 ? 10.151 -1.727 -9.016 1.00 90.75 161 MET A N 1
ATOM 1245 C CA . MET A 1 161 ? 10.648 -0.558 -9.746 1.00 90.75 161 MET A CA 1
ATOM 1246 C C . MET A 1 161 ? 10.609 -0.760 -11.264 1.00 90.75 161 MET A C 1
ATOM 1248 O O . MET A 1 161 ? 10.223 0.157 -11.990 1.00 90.75 161 MET A O 1
ATOM 1252 N N . GLN A 1 162 ? 10.969 -1.953 -11.748 1.00 89.44 162 GLN A N 1
ATOM 1253 C CA . GLN A 1 162 ? 10.854 -2.324 -13.161 1.00 89.44 162 GLN A CA 1
ATOM 1254 C C . GLN A 1 162 ? 9.424 -2.173 -13.658 1.00 89.44 162 GLN A C 1
ATOM 1256 O O . GLN A 1 162 ? 9.191 -1.480 -14.648 1.00 89.44 162 GLN A O 1
ATOM 1261 N N . HIS A 1 163 ? 8.467 -2.750 -12.939 1.00 92.06 163 HIS A N 1
ATOM 1262 C CA . HIS A 1 163 ? 7.062 -2.664 -13.306 1.00 92.06 163 HIS A CA 1
ATOM 1263 C C . HIS A 1 163 ? 6.524 -1.228 -13.239 1.00 92.06 163 HIS A C 1
ATOM 1265 O O . HIS A 1 163 ? 5.822 -0.803 -14.155 1.00 92.06 163 HIS A O 1
ATOM 1271 N N . ALA A 1 164 ? 6.925 -0.433 -12.240 1.00 91.06 164 ALA A N 1
ATOM 1272 C CA . ALA A 1 164 ? 6.557 0.982 -12.167 1.00 91.06 164 ALA A CA 1
ATOM 1273 C C . ALA A 1 164 ? 7.044 1.781 -13.390 1.00 91.06 164 ALA A C 1
ATOM 1275 O O . ALA A 1 164 ? 6.289 2.573 -13.958 1.00 91.06 164 ALA A O 1
ATOM 1276 N N . VAL A 1 165 ? 8.295 1.569 -13.812 1.00 87.06 165 VAL A N 1
ATOM 1277 C CA . VAL A 1 165 ? 8.872 2.238 -14.990 1.00 87.06 165 VAL A CA 1
ATOM 1278 C C . VAL A 1 165 ? 8.187 1.773 -16.272 1.00 87.06 165 VAL A C 1
ATOM 1280 O O . VAL A 1 165 ? 7.793 2.604 -17.088 1.00 87.06 165 VAL A O 1
ATOM 1283 N N . LEU A 1 166 ? 8.020 0.461 -16.452 1.00 86.19 166 LEU A N 1
ATOM 1284 C CA . LEU A 1 166 ? 7.380 -0.113 -17.638 1.00 86.19 166 LEU A CA 1
ATOM 1285 C C . LEU A 1 166 ? 5.936 0.368 -17.795 1.00 86.19 166 LEU A C 1
ATOM 1287 O O . LEU A 1 166 ? 5.533 0.723 -18.902 1.00 86.19 166 LEU A O 1
ATOM 1291 N N . ALA A 1 167 ? 5.182 0.453 -16.698 1.00 85.19 167 ALA A N 1
ATOM 1292 C CA . ALA A 1 167 ? 3.844 1.029 -16.710 1.00 85.19 167 ALA A CA 1
ATOM 1293 C C . ALA A 1 167 ? 3.864 2.487 -17.204 1.00 85.19 167 ALA A C 1
ATOM 1295 O O . ALA A 1 167 ? 3.132 2.841 -18.121 1.00 85.19 167 ALA A O 1
ATOM 1296 N N . CYS A 1 168 ? 4.778 3.323 -16.701 1.00 82.56 168 CYS A N 1
ATOM 1297 C CA . CYS A 1 168 ? 4.880 4.719 -17.145 1.00 82.56 168 CYS A CA 1
ATOM 1298 C C . CYS A 1 168 ? 5.294 4.870 -18.623 1.00 8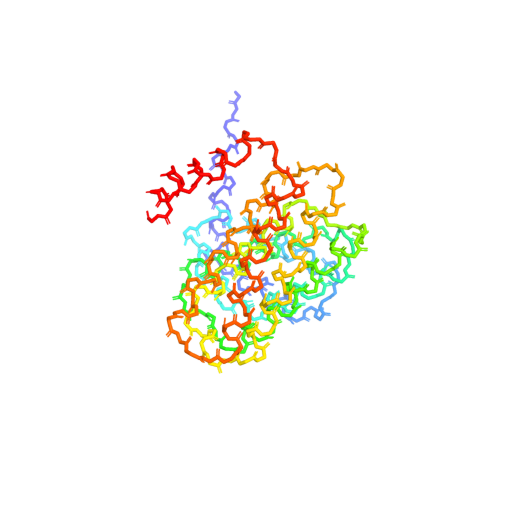2.56 168 CYS A C 1
ATOM 1300 O O . CYS A 1 168 ? 4.960 5.872 -19.251 1.00 82.56 168 CYS A O 1
ATOM 1302 N N . LEU A 1 169 ? 6.047 3.911 -19.172 1.00 77.00 169 LEU A N 1
ATOM 1303 C CA . LEU A 1 169 ? 6.509 3.930 -20.565 1.00 77.00 169 LEU A CA 1
ATOM 1304 C C . LEU A 1 169 ? 5.479 3.373 -21.559 1.00 77.00 169 LEU A C 1
ATOM 1306 O O . LEU A 1 169 ? 5.527 3.725 -22.736 1.00 77.00 169 LEU A O 1
ATOM 1310 N N . SER A 1 170 ? 4.585 2.491 -21.106 1.00 70.19 170 SER A N 1
ATOM 1311 C CA . SER A 1 170 ? 3.598 1.799 -21.949 1.00 70.19 170 SER A CA 1
ATOM 1312 C C . SER A 1 170 ? 2.276 2.556 -22.099 1.00 70.19 170 SER A C 1
ATOM 1314 O O . SER A 1 170 ? 1.554 2.329 -23.071 1.00 70.19 170 SER A O 1
ATOM 1316 N N . ILE A 1 171 ? 1.955 3.478 -21.186 1.00 62.94 171 ILE A N 1
ATOM 1317 C CA . ILE A 1 171 ? 0.704 4.241 -21.241 1.00 62.94 171 ILE A CA 1
ATOM 1318 C C . ILE A 1 171 ? 0.788 5.316 -22.339 1.00 62.94 171 ILE A C 1
ATOM 1320 O O . ILE A 1 171 ? 1.616 6.226 -22.305 1.00 62.94 171 ILE A O 1
ATOM 1324 N N . SER A 1 172 ? -0.116 5.206 -23.321 1.00 47.81 172 SER A N 1
ATOM 1325 C CA . SER A 1 172 ? -0.230 6.100 -24.487 1.00 47.81 172 SER A CA 1
ATOM 1326 C C . SER A 1 172 ? -0.515 7.566 -24.122 1.00 47.81 172 SER A C 1
ATOM 1328 O O . SER A 1 172 ? -0.210 8.461 -24.910 1.00 47.81 172 SER A O 1
ATOM 1330 N N . GLU A 1 173 ? -1.091 7.821 -22.946 1.00 55.44 173 GLU A N 1
ATOM 1331 C CA . GLU A 1 173 ? -1.257 9.152 -22.362 1.00 55.44 173 GLU A CA 1
ATOM 1332 C C . GLU A 1 173 ? -0.262 9.327 -21.216 1.00 55.44 173 GLU A C 1
ATOM 1334 O O . GLU A 1 173 ? -0.400 8.750 -20.141 1.00 55.44 173 GLU A O 1
ATOM 1339 N N . LYS A 1 174 ? 0.777 10.128 -21.452 1.00 61.88 174 LYS A N 1
ATOM 1340 C CA . LYS A 1 174 ? 1.809 10.417 -20.454 1.00 61.88 174 LYS A CA 1
ATOM 1341 C C . LYS A 1 174 ? 1.156 11.027 -19.216 1.00 61.88 174 LYS A C 1
ATOM 1343 O O . LYS A 1 174 ? 0.787 12.197 -19.254 1.00 61.88 174 LYS A O 1
ATOM 1348 N N . ASN A 1 175 ? 1.060 10.268 -18.126 1.00 73.19 175 ASN A N 1
ATOM 1349 C CA . ASN A 1 175 ? 0.659 10.794 -16.830 1.00 73.19 175 ASN A CA 1
ATOM 1350 C C . ASN A 1 175 ? 1.905 11.298 -16.074 1.00 73.19 175 ASN A C 1
ATOM 1352 O O . ASN A 1 175 ? 2.703 10.486 -15.588 1.00 73.19 175 ASN A O 1
ATOM 1356 N N . PRO A 1 176 ? 2.116 12.623 -15.957 1.00 77.94 176 PRO A N 1
ATOM 1357 C CA . PRO A 1 176 ? 3.324 13.159 -15.336 1.00 77.94 176 PRO A CA 1
ATOM 1358 C C . PRO A 1 176 ? 3.434 12.798 -13.850 1.00 77.94 176 PRO A C 1
ATOM 1360 O O . PRO A 1 176 ? 4.547 12.682 -13.336 1.00 77.94 176 PRO A O 1
ATOM 1363 N N . CYS A 1 177 ? 2.305 12.603 -13.163 1.00 81.94 177 CYS A N 1
ATOM 1364 C CA . CYS A 1 177 ? 2.268 12.268 -11.744 1.00 81.94 177 CYS A CA 1
ATOM 1365 C C . CYS A 1 177 ? 2.759 10.840 -11.494 1.00 81.94 177 CYS A C 1
ATOM 1367 O O . CYS A 1 177 ? 3.587 10.635 -10.605 1.00 81.94 177 CYS A O 1
ATOM 1369 N N . GLN A 1 178 ? 2.317 9.861 -12.289 1.00 84.88 178 GLN A N 1
ATOM 1370 C CA . GLN A 1 178 ? 2.813 8.482 -12.190 1.00 84.88 178 GLN A CA 1
ATOM 1371 C C . GLN A 1 178 ? 4.317 8.418 -12.472 1.00 84.88 178 GLN A C 1
ATOM 1373 O O . GLN A 1 178 ? 5.076 7.850 -11.683 1.00 84.88 178 GLN A O 1
ATOM 1378 N N . LEU A 1 179 ? 4.767 9.096 -13.534 1.00 84.31 179 LEU A N 1
ATOM 1379 C CA . LEU A 1 179 ? 6.186 9.170 -13.869 1.00 84.31 179 LEU A CA 1
ATOM 1380 C C . LEU A 1 179 ? 7.010 9.776 -12.725 1.00 84.31 179 LEU A C 1
ATOM 1382 O O . LEU A 1 179 ? 8.064 9.247 -12.377 1.00 84.31 179 LEU A O 1
ATOM 1386 N N . LEU A 1 180 ? 6.525 10.858 -12.110 1.00 84.81 180 LEU A N 1
ATOM 1387 C CA . LEU A 1 180 ? 7.194 11.491 -10.976 1.00 84.81 180 LEU A CA 1
ATOM 1388 C C . LEU A 1 180 ? 7.357 10.523 -9.795 1.00 84.81 180 LEU A C 1
ATOM 1390 O O . LEU A 1 180 ? 8.444 10.450 -9.225 1.00 84.81 180 LEU A O 1
ATOM 1394 N N . HIS A 1 181 ? 6.318 9.760 -9.449 1.00 89.56 181 HIS A N 1
ATOM 1395 C CA . HIS A 1 181 ? 6.375 8.808 -8.335 1.00 89.56 181 HIS A CA 1
ATOM 1396 C C . HIS A 1 181 ? 7.266 7.599 -8.645 1.00 89.56 181 HIS A C 1
ATOM 1398 O O . HIS A 1 181 ? 8.005 7.152 -7.768 1.00 89.56 181 HIS A O 1
ATOM 1404 N N . SER A 1 182 ? 7.275 7.123 -9.894 1.00 88.25 182 SER A N 1
ATOM 1405 C CA . SER A 1 182 ? 8.215 6.090 -10.348 1.00 88.25 182 SER A CA 1
ATOM 1406 C C . SER A 1 182 ? 9.671 6.572 -10.253 1.00 88.25 182 SER A C 1
ATOM 1408 O O . SER A 1 182 ? 10.524 5.888 -9.685 1.00 88.25 182 SER A O 1
ATOM 1410 N N . LEU A 1 183 ? 9.958 7.793 -10.720 1.00 85.19 183 LEU A N 1
ATOM 1411 C CA . LEU A 1 183 ? 11.287 8.409 -10.617 1.00 85.19 183 LEU A CA 1
ATOM 1412 C C . LEU A 1 183 ? 11.710 8.657 -9.167 1.00 85.19 183 LEU A C 1
ATOM 1414 O O . LEU A 1 183 ? 12.883 8.502 -8.825 1.00 85.19 183 LEU A O 1
ATOM 1418 N N . PHE A 1 184 ? 10.770 9.038 -8.306 1.00 86.69 184 PHE A N 1
ATOM 1419 C CA . PHE A 1 184 ? 11.042 9.234 -6.890 1.00 86.69 184 PHE A CA 1
ATOM 1420 C C . PHE A 1 184 ? 11.390 7.914 -6.195 1.00 86.69 184 PHE A C 1
ATOM 1422 O O . PHE A 1 184 ? 12.385 7.859 -5.476 1.00 86.69 184 PHE A O 1
ATOM 1429 N N . LEU A 1 185 ? 10.662 6.834 -6.491 1.00 89.81 185 LEU A N 1
ATOM 1430 C CA . LEU A 1 185 ? 11.003 5.492 -6.022 1.00 89.81 185 LEU A CA 1
ATOM 1431 C C . LEU A 1 185 ? 12.410 5.066 -6.472 1.00 89.81 185 LEU A C 1
ATOM 1433 O O . LEU A 1 185 ? 13.205 4.615 -5.648 1.00 89.81 185 LEU A O 1
ATOM 1437 N N . LEU A 1 186 ? 12.749 5.284 -7.749 1.00 86.06 186 LEU A N 1
ATOM 1438 C CA . LEU A 1 186 ? 14.091 5.023 -8.287 1.00 86.06 186 LEU A CA 1
ATOM 1439 C C . LEU A 1 186 ? 15.187 5.778 -7.521 1.00 86.06 186 LEU A C 1
ATOM 1441 O O . LEU A 1 186 ? 16.217 5.199 -7.176 1.00 86.06 186 LEU A O 1
ATOM 1445 N N . LYS A 1 187 ? 14.963 7.064 -7.234 1.00 84.19 187 LYS A N 1
ATOM 1446 C CA . LYS A 1 187 ? 15.904 7.900 -6.477 1.00 84.19 187 LYS A CA 1
ATOM 1447 C C . LYS A 1 187 ? 16.131 7.358 -5.064 1.00 84.19 187 LYS A C 1
ATOM 1449 O O . LYS A 1 187 ? 17.273 7.291 -4.615 1.00 84.19 187 LYS A O 1
ATOM 1454 N N . GLU A 1 188 ? 15.064 7.019 -4.350 1.00 85.69 188 GLU A N 1
ATOM 1455 C CA . GLU A 1 188 ? 15.166 6.579 -2.955 1.00 85.69 188 GLU A CA 1
ATOM 1456 C C . GLU A 1 188 ? 15.852 5.214 -2.849 1.00 85.69 188 GLU A C 1
ATOM 1458 O O . GLU A 1 188 ? 16.716 5.038 -1.991 1.00 85.69 188 GLU A O 1
ATOM 1463 N N . ALA A 1 189 ? 15.581 4.300 -3.785 1.00 81.94 189 ALA A N 1
ATOM 1464 C CA . ALA A 1 189 ? 16.297 3.029 -3.877 1.00 81.94 189 ALA A CA 1
ATOM 1465 C C . ALA A 1 189 ? 17.800 3.227 -4.150 1.00 81.94 189 ALA A C 1
ATOM 1467 O O . ALA A 1 189 ? 18.632 2.640 -3.463 1.00 81.94 189 ALA A O 1
ATOM 1468 N N . TYR A 1 190 ? 18.165 4.129 -5.071 1.00 76.56 190 TYR A N 1
ATOM 1469 C CA . TYR A 1 190 ? 19.569 4.460 -5.360 1.00 76.56 190 TYR A CA 1
ATOM 1470 C C . TYR A 1 190 ? 20.325 5.019 -4.142 1.00 76.56 190 TYR A C 1
ATOM 1472 O O . TYR A 1 190 ? 21.513 4.734 -3.942 1.00 76.56 190 TYR A O 1
ATOM 1480 N N . ASN A 1 191 ? 19.648 5.857 -3.351 1.00 75.94 191 ASN A N 1
ATOM 1481 C CA . ASN A 1 191 ? 20.210 6.459 -2.144 1.00 75.94 191 ASN A CA 1
ATOM 1482 C C . ASN A 1 191 ? 20.387 5.432 -1.022 1.00 75.94 191 ASN A C 1
ATOM 1484 O O . ASN A 1 191 ? 21.354 5.531 -0.268 1.00 75.94 191 ASN A O 1
ATOM 1488 N N . HIS A 1 192 ? 19.477 4.461 -0.919 1.00 69.62 192 HIS A N 1
ATOM 1489 C CA . HIS A 1 192 ? 19.508 3.443 0.128 1.00 69.62 192 HIS A CA 1
ATOM 1490 C C . HIS A 1 192 ? 20.703 2.482 0.003 1.00 69.62 192 HIS A C 1
ATOM 1492 O O . HIS A 1 192 ? 21.213 2.016 1.016 1.00 69.62 192 HIS A O 1
ATOM 1498 N N . GLU A 1 193 ? 21.198 2.219 -1.208 1.00 62.78 193 GLU A N 1
ATOM 1499 C CA . GLU A 1 193 ? 22.269 1.231 -1.417 1.00 62.78 193 GLU A CA 1
ATOM 1500 C C . GLU A 1 193 ? 23.669 1.674 -0.959 1.00 62.78 193 GLU A C 1
ATOM 1502 O O . GLU A 1 193 ? 24.536 0.834 -0.758 1.00 62.78 193 GLU A O 1
ATOM 1507 N N . GLY A 1 194 ? 23.942 2.972 -0.766 1.00 55.31 194 GLY A N 1
ATOM 1508 C CA . GLY A 1 194 ? 25.288 3.440 -0.382 1.00 55.31 194 GLY A CA 1
ATOM 1509 C C . GLY A 1 194 ? 26.425 3.006 -1.340 1.00 55.31 194 GLY A C 1
ATOM 1510 O O . GLY A 1 194 ? 26.218 2.312 -2.330 1.00 55.31 194 GLY A O 1
ATOM 1511 N N . ASN A 1 195 ? 27.669 3.431 -1.098 1.00 51.28 195 ASN A N 1
ATOM 1512 C CA . ASN A 1 195 ? 28.824 3.067 -1.948 1.00 51.28 195 ASN A CA 1
ATOM 1513 C C . ASN A 1 195 ? 29.310 1.622 -1.709 1.00 51.28 195 ASN A C 1
ATOM 1515 O O . ASN A 1 195 ? 30.514 1.391 -1.582 1.00 51.28 195 ASN A O 1
ATOM 1519 N N . SER A 1 196 ? 28.402 0.664 -1.563 1.00 53.59 196 SER A N 1
ATOM 1520 C CA . SER A 1 196 ? 28.784 -0.729 -1.388 1.00 53.59 196 SER A CA 1
ATOM 1521 C C . SER A 1 196 ? 29.144 -1.366 -2.738 1.00 53.59 196 SER A C 1
ATOM 1523 O O . SER A 1 196 ? 28.710 -0.941 -3.812 1.00 53.59 196 SER A O 1
ATOM 1525 N N . THR A 1 197 ? 30.081 -2.309 -2.679 1.00 54.81 197 THR A N 1
ATOM 1526 C CA . THR A 1 197 ? 30.703 -2.976 -3.832 1.00 54.81 197 THR A CA 1
ATOM 1527 C C . THR A 1 197 ? 30.025 -4.301 -4.177 1.00 54.81 197 THR A C 1
ATOM 1529 O O . THR A 1 197 ? 30.569 -5.067 -4.974 1.00 54.81 197 THR A O 1
ATOM 1532 N N . ASP A 1 198 ? 28.881 -4.601 -3.560 1.00 61.47 198 ASP A N 1
ATOM 1533 C CA . ASP A 1 198 ? 28.169 -5.854 -3.782 1.00 61.47 198 ASP A CA 1
ATOM 1534 C C . ASP A 1 198 ? 27.558 -5.915 -5.188 1.00 61.47 198 ASP A C 1
ATOM 1536 O O . ASP A 1 198 ? 27.001 -4.948 -5.712 1.00 61.47 198 ASP A O 1
ATOM 1540 N N . SER A 1 199 ? 27.682 -7.080 -5.830 1.00 61.66 199 SER A N 1
ATOM 1541 C CA . SER A 1 199 ? 27.318 -7.257 -7.245 1.00 61.66 199 SER A CA 1
ATOM 1542 C C . SER A 1 199 ? 25.846 -6.941 -7.547 1.00 61.66 199 SER A C 1
ATOM 1544 O O . SER A 1 199 ? 25.544 -6.348 -8.582 1.00 61.66 199 SER A O 1
ATOM 1546 N N . THR A 1 200 ? 24.939 -7.259 -6.622 1.00 61.56 200 THR A N 1
ATOM 1547 C CA . THR A 1 200 ? 23.500 -6.983 -6.731 1.00 61.56 200 THR A CA 1
ATOM 1548 C C . THR A 1 200 ? 23.177 -5.493 -6.679 1.00 61.56 200 THR A C 1
ATOM 1550 O O . THR A 1 200 ? 22.291 -5.039 -7.404 1.00 61.56 200 THR A O 1
ATOM 1553 N N . GLU A 1 201 ? 23.923 -4.718 -5.896 1.00 62.28 201 GLU A N 1
ATOM 1554 C CA . GLU A 1 201 ? 23.727 -3.270 -5.776 1.00 62.28 201 GLU A CA 1
ATOM 1555 C C . GLU A 1 201 ? 24.268 -2.537 -7.009 1.00 62.28 201 GLU A C 1
ATOM 1557 O O . GLU A 1 201 ? 23.653 -1.608 -7.533 1.00 62.28 201 GLU A O 1
ATOM 1562 N N . VAL A 1 202 ? 25.377 -3.014 -7.584 1.00 65.94 202 VAL A N 1
ATOM 1563 C CA . VAL A 1 202 ? 25.866 -2.514 -8.880 1.00 65.94 202 VAL A CA 1
ATOM 1564 C C . VAL A 1 202 ? 24.826 -2.739 -9.985 1.00 65.94 202 VAL A C 1
ATOM 1566 O O . VAL A 1 202 ? 24.594 -1.850 -10.811 1.00 65.94 202 VAL A O 1
ATOM 1569 N N . GLU A 1 203 ? 24.153 -3.891 -9.992 1.00 67.88 203 GLU A N 1
ATOM 1570 C CA . GLU A 1 203 ? 23.081 -4.168 -10.948 1.00 67.88 203 GLU A CA 1
ATOM 1571 C C . GLU A 1 203 ? 21.848 -3.277 -10.754 1.00 67.88 203 GLU A C 1
ATOM 1573 O O . GLU A 1 203 ? 21.256 -2.848 -11.750 1.00 67.88 203 GLU A O 1
ATOM 1578 N N . LEU A 1 204 ? 21.435 -3.000 -9.510 1.00 66.19 204 LEU A N 1
ATOM 1579 C CA . LEU A 1 204 ? 20.320 -2.089 -9.237 1.00 66.19 204 LEU A CA 1
ATOM 1580 C C . LEU A 1 204 ? 20.669 -0.668 -9.697 1.00 66.19 204 LEU A C 1
ATOM 1582 O O . LEU A 1 204 ? 19.890 -0.052 -10.427 1.00 66.19 204 LEU A O 1
ATOM 1586 N N . ARG A 1 205 ? 21.867 -0.171 -9.361 1.00 65.88 205 ARG A N 1
ATOM 1587 C CA . ARG A 1 205 ? 22.366 1.136 -9.821 1.00 65.88 205 ARG A CA 1
ATOM 1588 C C . ARG A 1 205 ? 22.360 1.241 -11.341 1.00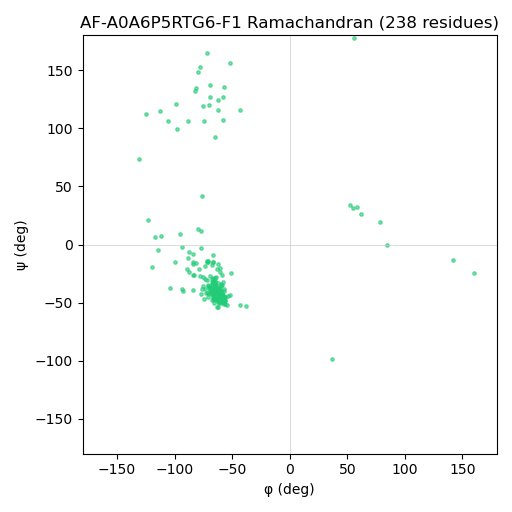 65.88 205 ARG A C 1
ATOM 1590 O O . ARG A 1 205 ? 21.842 2.219 -11.883 1.00 65.88 205 ARG A O 1
ATOM 1597 N N . GLN A 1 206 ? 22.886 0.234 -12.037 1.00 72.62 206 GLN A N 1
ATOM 1598 C CA . GLN A 1 206 ? 22.900 0.224 -13.498 1.00 72.62 206 GLN A CA 1
ATOM 1599 C C . GLN A 1 206 ? 21.480 0.188 -14.077 1.00 72.62 206 GLN A C 1
ATOM 1601 O O . GLN A 1 206 ? 21.185 0.897 -15.041 1.00 72.62 206 GLN A O 1
ATOM 1606 N N . PHE A 1 207 ? 20.583 -0.597 -13.477 1.00 72.00 207 PHE A N 1
ATOM 1607 C CA . PHE A 1 207 ? 19.177 -0.642 -13.862 1.00 72.00 207 PHE A CA 1
ATOM 1608 C C . PHE A 1 207 ? 18.492 0.728 -13.711 1.00 72.00 207 PHE A C 1
ATOM 1610 O O . PHE A 1 207 ? 17.790 1.166 -14.627 1.00 72.00 207 PHE A O 1
ATOM 1617 N N . ILE A 1 208 ? 18.725 1.427 -12.597 1.00 67.81 208 ILE A N 1
ATOM 1618 C CA . ILE A 1 208 ? 18.167 2.761 -12.336 1.00 67.81 208 ILE A CA 1
ATOM 1619 C C . ILE A 1 208 ? 18.655 3.760 -13.388 1.00 67.81 208 ILE A C 1
ATOM 1621 O O . ILE A 1 208 ? 17.842 4.464 -13.990 1.00 67.81 208 ILE A O 1
ATOM 1625 N N . VAL A 1 209 ? 19.963 3.786 -13.661 1.00 69.12 209 VAL A N 1
ATOM 1626 C CA . VAL A 1 209 ? 20.558 4.669 -14.677 1.00 69.12 209 VAL A CA 1
ATOM 1627 C C . VAL A 1 209 ? 19.959 4.394 -16.056 1.00 69.12 209 VAL A C 1
ATOM 1629 O O . VAL A 1 209 ? 19.497 5.325 -16.716 1.00 69.12 209 VAL A O 1
ATOM 1632 N N . ASN A 1 210 ? 19.884 3.124 -16.462 1.00 72.81 210 ASN A N 1
ATOM 1633 C CA . ASN A 1 210 ? 19.306 2.730 -17.747 1.00 72.81 210 ASN A CA 1
ATOM 1634 C C . ASN A 1 210 ? 17.821 3.113 -17.851 1.00 72.81 210 ASN A C 1
ATOM 1636 O O . ASN A 1 210 ? 17.372 3.570 -18.900 1.00 72.81 210 ASN A O 1
ATOM 1640 N N . SER A 1 211 ? 17.060 2.968 -16.765 1.00 69.88 211 SER A N 1
ATOM 1641 C CA . SER A 1 211 ? 15.634 3.312 -16.719 1.00 69.88 211 SER A CA 1
ATOM 1642 C C . SER A 1 211 ? 15.405 4.812 -16.876 1.00 69.88 211 SER A C 1
ATOM 1644 O O . SER A 1 211 ? 14.605 5.230 -17.713 1.00 69.88 211 SER A O 1
ATOM 1646 N N . VAL A 1 212 ? 16.158 5.636 -16.138 1.00 68.56 212 VAL A N 1
ATOM 1647 C CA . VAL A 1 212 ? 16.120 7.101 -16.274 1.00 68.56 212 VAL A CA 1
ATOM 1648 C C . VAL A 1 212 ? 16.524 7.518 -17.686 1.00 68.56 212 VAL A C 1
ATOM 1650 O O . VAL A 1 212 ? 15.892 8.391 -18.283 1.00 68.56 212 VAL A O 1
ATOM 1653 N N . GLN A 1 213 ? 17.544 6.871 -18.248 1.00 67.69 213 GLN A N 1
ATOM 1654 C CA . GLN A 1 213 ? 18.007 7.125 -19.603 1.00 67.69 213 GLN A CA 1
ATOM 1655 C C . GLN A 1 213 ? 16.910 6.801 -20.632 1.00 67.69 213 GLN A C 1
ATOM 1657 O O . GLN A 1 213 ? 16.568 7.661 -21.442 1.00 67.69 213 GLN A O 1
ATOM 1662 N N . ASN A 1 214 ? 16.283 5.627 -20.552 1.00 66.69 214 ASN A N 1
ATOM 1663 C CA . ASN A 1 214 ? 15.175 5.226 -21.424 1.00 66.69 214 ASN A CA 1
ATOM 1664 C C . ASN A 1 214 ? 13.978 6.182 -21.335 1.00 66.69 214 ASN A C 1
ATOM 1666 O O . ASN A 1 214 ? 13.442 6.574 -22.369 1.00 66.69 214 ASN A O 1
ATOM 1670 N N . ILE A 1 215 ? 13.604 6.623 -20.130 1.00 67.44 215 ILE A N 1
ATOM 1671 C CA . ILE A 1 215 ? 12.567 7.649 -19.926 1.00 67.44 215 ILE A CA 1
ATOM 1672 C C . ILE A 1 215 ? 12.945 8.955 -20.642 1.00 67.44 215 ILE A C 1
ATOM 1674 O O . ILE A 1 215 ? 12.113 9.547 -21.333 1.00 67.44 215 ILE A O 1
ATOM 1678 N N . CYS A 1 216 ? 14.202 9.397 -20.523 1.00 65.50 216 CYS A N 1
ATOM 1679 C CA . CYS A 1 216 ? 14.688 10.595 -21.210 1.00 65.50 216 CYS A CA 1
ATOM 1680 C C . CYS A 1 216 ? 14.647 10.455 -22.740 1.00 65.50 216 CYS A C 1
ATOM 1682 O O . CYS A 1 216 ? 14.251 11.403 -23.414 1.00 65.50 216 CYS A O 1
ATOM 1684 N N . TYR A 1 217 ? 15.044 9.297 -23.281 1.00 63.84 217 TYR A N 1
ATOM 1685 C CA . TYR A 1 217 ? 15.119 9.059 -24.728 1.00 63.84 217 TYR A CA 1
ATOM 1686 C C . TYR A 1 217 ? 13.755 8.824 -25.386 1.00 63.84 217 TYR A C 1
ATOM 1688 O O . TYR A 1 217 ? 13.542 9.286 -26.504 1.00 63.84 217 TYR A O 1
ATOM 1696 N N . LEU A 1 218 ? 12.836 8.121 -24.719 1.00 58.78 218 LEU A N 1
ATOM 1697 C CA . LEU A 1 218 ? 11.521 7.769 -25.271 1.00 58.78 218 LEU A CA 1
ATOM 1698 C C . LEU A 1 218 ? 10.458 8.849 -25.023 1.00 58.78 218 LEU A C 1
ATOM 1700 O O . LEU A 1 218 ? 9.457 8.911 -25.735 1.00 58.78 218 LEU A O 1
ATOM 1704 N N . GLY A 1 219 ? 10.637 9.688 -23.998 1.00 51.25 219 GLY A N 1
ATOM 1705 C CA . GLY A 1 219 ? 9.509 10.392 -23.392 1.00 51.25 219 GLY A CA 1
ATOM 1706 C C . GLY A 1 219 ? 9.529 11.912 -23.424 1.00 51.25 219 GLY A C 1
ATOM 1707 O O . GLY A 1 219 ? 8.462 12.503 -23.249 1.00 51.25 219 GLY A O 1
ATOM 1708 N N . LEU A 1 220 ? 10.665 12.578 -23.624 1.00 51.22 220 LEU A N 1
ATOM 1709 C CA . LEU A 1 220 ? 10.766 13.975 -23.205 1.00 51.22 220 LEU A CA 1
ATOM 1710 C C . LEU A 1 220 ? 11.186 14.912 -24.339 1.00 51.22 220 LEU A C 1
ATOM 1712 O O . LEU A 1 220 ? 12.337 14.931 -24.764 1.00 51.22 220 LEU A O 1
ATOM 1716 N N . GLU A 1 221 ? 10.259 15.785 -24.751 1.00 44.72 221 GLU A N 1
ATOM 1717 C CA . GLU A 1 221 ? 10.638 17.054 -25.375 1.00 44.72 221 GLU A CA 1
ATOM 1718 C C . GLU A 1 221 ? 11.661 17.786 -24.473 1.00 44.72 221 GLU A C 1
ATOM 1720 O O . GLU A 1 221 ? 11.663 17.590 -23.247 1.00 44.72 221 GLU A O 1
ATOM 1725 N N . PRO A 1 222 ? 12.499 18.683 -25.027 1.00 47.78 222 PRO A N 1
ATOM 1726 C CA . PRO A 1 222 ? 13.504 19.448 -24.274 1.00 47.78 222 PRO A CA 1
ATOM 1727 C C . PRO A 1 222 ? 12.960 20.176 -23.028 1.00 47.78 222 PRO A C 1
ATOM 1729 O O . PRO A 1 222 ? 13.696 20.464 -22.081 1.00 47.78 222 PRO A O 1
ATOM 1732 N N . THR A 1 223 ? 11.661 20.472 -23.012 1.00 44.47 223 THR A N 1
ATOM 1733 C CA . THR A 1 223 ? 10.903 21.040 -21.891 1.00 44.47 223 THR A CA 1
ATOM 1734 C C . THR A 1 223 ? 10.822 20.086 -20.705 1.00 44.47 223 THR A C 1
ATOM 1736 O O . THR A 1 223 ? 11.109 20.492 -19.586 1.00 44.47 223 THR A O 1
ATOM 1739 N N . SER A 1 224 ? 10.521 18.814 -20.916 1.00 45.25 224 SER A N 1
ATOM 1740 C CA . SER A 1 224 ? 10.399 17.805 -19.859 1.00 45.25 224 SER A CA 1
ATOM 1741 C C . SER A 1 224 ? 11.731 17.483 -19.158 1.00 45.25 224 SER A C 1
ATOM 1743 O O . SER A 1 224 ? 11.761 17.267 -17.950 1.00 45.25 224 SER A O 1
ATOM 1745 N N . VAL A 1 225 ? 12.862 17.550 -19.871 1.00 48.09 225 VAL A N 1
ATOM 1746 C CA . VAL A 1 225 ? 14.210 17.470 -19.267 1.00 48.09 225 VAL A CA 1
ATOM 1747 C C . VAL A 1 225 ? 14.517 18.723 -18.434 1.00 48.09 225 VAL A C 1
ATOM 1749 O O . VAL A 1 225 ? 15.106 18.631 -17.354 1.00 48.09 225 VAL A O 1
ATOM 1752 N N . LYS A 1 226 ? 14.061 19.904 -18.883 1.00 46.03 226 LYS A N 1
ATOM 1753 C CA . LYS A 1 226 ? 14.062 21.128 -18.065 1.00 46.03 226 LYS A CA 1
ATOM 1754 C C . LYS A 1 226 ? 13.161 20.986 -16.836 1.00 46.03 226 LYS A C 1
ATOM 1756 O O . LYS A 1 226 ? 13.577 21.425 -15.772 1.00 46.03 226 LYS A O 1
ATOM 1761 N N . TRP A 1 227 ? 11.995 20.348 -16.948 1.00 45.72 227 TRP A N 1
ATOM 1762 C CA . TRP A 1 227 ? 11.103 20.050 -15.822 1.00 45.72 227 TRP A CA 1
ATOM 1763 C C . TRP A 1 227 ? 11.731 19.071 -14.837 1.00 45.72 227 TRP A C 1
ATOM 1765 O O . TRP A 1 227 ? 11.678 19.343 -13.651 1.00 45.72 227 TRP A O 1
ATOM 1775 N N . MET A 1 228 ? 12.400 18.003 -15.280 1.00 44.91 228 MET A N 1
ATOM 1776 C CA . MET A 1 228 ? 13.106 17.091 -14.369 1.00 44.91 228 MET A CA 1
ATOM 1777 C C . MET A 1 228 ? 14.288 17.767 -13.666 1.00 44.91 228 MET A C 1
ATOM 1779 O O . MET A 1 228 ? 14.469 17.559 -12.470 1.00 44.91 228 MET A O 1
ATOM 1783 N N . ARG A 1 229 ? 15.043 18.645 -14.348 1.00 44.31 229 ARG A N 1
ATOM 1784 C CA . ARG A 1 229 ? 16.051 19.502 -13.688 1.00 44.31 229 ARG A CA 1
ATOM 1785 C C . ARG A 1 229 ? 15.424 20.508 -12.725 1.00 44.31 229 ARG A C 1
ATOM 1787 O O . ARG A 1 229 ? 16.002 20.791 -11.685 1.00 44.31 229 ARG A O 1
ATOM 1794 N N . LYS A 1 230 ? 14.260 21.067 -13.059 1.00 40.94 230 LYS A N 1
ATOM 1795 C CA . LYS A 1 230 ? 13.562 22.040 -12.212 1.00 40.94 230 LYS A CA 1
ATOM 1796 C C . LYS A 1 230 ? 12.923 21.363 -10.996 1.00 40.94 230 LYS A C 1
ATOM 1798 O O . LYS A 1 230 ? 13.072 21.868 -9.898 1.00 40.94 230 LYS A O 1
ATOM 1803 N N . LEU A 1 231 ? 12.360 20.165 -11.148 1.00 45.00 231 LEU A N 1
ATOM 1804 C CA . LEU A 1 231 ? 11.914 19.278 -10.068 1.00 45.00 231 LEU A CA 1
ATOM 1805 C C . LEU A 1 231 ? 13.099 18.827 -9.199 1.00 45.00 231 LEU A C 1
ATOM 1807 O O . LEU A 1 231 ? 13.004 18.861 -7.976 1.00 45.00 231 LEU A O 1
ATOM 1811 N N . SER A 1 232 ? 14.257 18.503 -9.785 1.00 45.94 232 SER A N 1
ATOM 1812 C CA . SER A 1 232 ? 15.458 18.191 -8.998 1.00 45.94 232 SER A CA 1
ATOM 1813 C C . SER A 1 232 ? 16.033 19.397 -8.238 1.00 45.94 232 SER A C 1
ATOM 1815 O O . SER A 1 232 ? 16.837 19.205 -7.335 1.00 45.94 232 SER A O 1
ATOM 1817 N N . LEU A 1 233 ? 15.665 20.633 -8.598 1.00 39.84 233 LEU A N 1
ATOM 1818 C CA . LEU A 1 233 ? 16.166 21.871 -7.980 1.00 39.84 233 LEU A CA 1
ATOM 1819 C C . LEU A 1 233 ? 15.153 22.539 -7.031 1.00 39.84 233 LEU A C 1
ATOM 1821 O O . LEU A 1 233 ? 15.560 23.067 -5.999 1.00 39.84 233 LEU A O 1
ATOM 1825 N N . GLU A 1 234 ? 13.856 22.512 -7.347 1.00 37.41 234 GLU A N 1
ATOM 1826 C CA . GLU A 1 234 ? 12.778 23.151 -6.572 1.00 37.41 234 GLU A CA 1
ATOM 1827 C C . GLU A 1 234 ? 12.123 22.185 -5.568 1.00 37.41 234 GLU A C 1
ATOM 1829 O O . GLU A 1 234 ? 11.866 22.586 -4.436 1.00 37.41 234 GLU A O 1
ATOM 1834 N N . TYR A 1 235 ? 11.925 20.901 -5.904 1.00 39.25 235 TYR A N 1
ATOM 1835 C CA . TYR A 1 235 ? 11.305 19.933 -4.976 1.00 39.25 235 TYR A CA 1
ATOM 1836 C C . TYR A 1 235 ? 12.282 19.346 -3.946 1.00 39.25 235 TYR A C 1
ATOM 1838 O O . TYR A 1 235 ? 11.855 18.815 -2.925 1.00 39.25 235 TYR A O 1
ATOM 1846 N N . TRP A 1 236 ? 13.596 19.482 -4.156 1.00 40.62 236 TRP A N 1
ATOM 1847 C CA . TRP A 1 236 ? 14.615 19.002 -3.211 1.00 40.62 236 TRP A CA 1
ATOM 1848 C C . TRP A 1 236 ? 14.700 19.814 -1.909 1.00 40.62 236 TRP A C 1
ATOM 1850 O O . TRP A 1 236 ? 15.315 19.346 -0.956 1.00 40.62 236 TRP A O 1
ATOM 1860 N N . LYS A 1 237 ? 14.094 21.008 -1.843 1.00 30.92 237 LYS A N 1
ATOM 1861 C CA . LYS A 1 237 ? 14.136 21.875 -0.651 1.00 30.92 237 LYS A CA 1
ATOM 1862 C C . LYS A 1 237 ? 12.897 21.809 0.244 1.00 30.92 237 LYS A C 1
ATOM 1864 O O . LYS A 1 237 ? 12.972 22.286 1.367 1.00 30.92 237 LYS A O 1
ATOM 1869 N N . HIS A 1 238 ? 11.783 21.253 -0.232 1.00 30.16 238 HIS A N 1
ATOM 1870 C CA . HIS A 1 238 ? 10.487 21.336 0.459 1.00 30.16 238 HIS A CA 1
ATOM 1871 C C . HIS A 1 238 ? 9.967 19.999 1.014 1.00 30.16 238 HIS A C 1
ATOM 1873 O O . HIS A 1 238 ? 8.840 19.943 1.488 1.00 30.16 238 HIS A O 1
ATOM 1879 N N . PHE A 1 239 ? 10.778 18.938 0.968 1.00 31.59 239 PHE A N 1
ATOM 1880 C CA . PHE A 1 239 ? 10.438 17.602 1.487 1.00 31.59 239 PHE A CA 1
ATOM 1881 C C . PHE A 1 239 ? 11.443 17.082 2.538 1.00 31.59 239 PHE A C 1
ATOM 1883 O O . PHE A 1 239 ? 11.538 15.874 2.758 1.00 31.59 239 PHE A O 1
ATOM 1890 N N . ILE A 1 240 ? 12.194 18.002 3.158 1.00 31.34 240 ILE A N 1
ATOM 1891 C CA . ILE A 1 240 ? 12.898 17.809 4.438 1.00 31.34 240 ILE A CA 1
ATOM 1892 C C . ILE A 1 240 ? 12.072 18.508 5.512 1.00 31.34 240 ILE A C 1
ATOM 1894 O O . ILE A 1 240 ? 11.666 19.662 5.239 1.00 31.34 240 ILE A O 1
#

pLDDT: mean 79.18, std 17.38, range [30.16, 96.81]

Organism: Prunus avium (NCBI:txid42229)

Foldseek 3Di:
DDDPPPPLLVVLLVCLVVVVLVVLLVQLQVVQLPLVSLVVSLVNLLSSCSNPVSSQCNCLVSLVSLLVSLLSQLVDAQRVRNLSSLVSLLSNLVSDLPSDALVNLLSRLLSLLSSLQCLLVVNHGDDPSSLLSSLSSLLSSLPHPSQPPDPVSLVSLLSSLVSLLSNQLPDPDRDVSSVVSSLSSLVSNLVSLPPDPDPSNVVSNVSSVVSVVCCVVRPDDPVVVVVVVVCVVVVVPPPD

Secondary structure (DSSP, 8-state):
----TTTHHHHHHHHHHTTHHHHHHHHHHHTTT-HHHHHHHHHHHHHHHTTTTTTTTTHHHHHHHHHHHHHHHTTSTT-TTHHHHHHHHHHHHHH-TT---HHHHHHHHHHHHHHHHHHHTT-TT--HHHHHHHHHHHHHHHTSGGGTT-HHHHHHHHHHHHHHHHHHHH-SS--HHHHHHHHHHHHHHHHHTTT---HHHHHHHHHHHHHHHHHHHHH--HHHHHHHHHHHHHGGGS--

Mean predicted aligned error: 9.63 Å

Radius of gyration: 19.22 Å; Cα contacts (8 Å, |Δi|>4): 233; chains: 1; bounding box: 59×43×48 Å

Sequence (240 aa):
MSSWEGTSGKETQFLVEENIAEYVFEILRLSECKDPVVKSCVQVLDLLSKADQAFKWRPVVGFATLVPVLNYVADIPFHPVENQTLKLILNCISDFPGMLSSSHVTELVPVLAKILKKHSDGEIGMLEETFILTCSVLVAIVRTPSVHGNLNLQISIKEAMQHAVLACLSISEKNPCQLLHSLFLLKEAYNHEGNSTDSTEVELRQFIVNSVQNICYLGLEPTSVKWMRKLSLEYWKHFI

Solvent-accessible surface area (backbone atoms only — not comparable to full-atom values): 13372 Å² total; per-residue (Å²): 137,80,88,71,80,77,56,61,58,57,53,33,33,51,44,40,73,71,45,46,57,53,55,41,39,49,51,48,58,72,44,78,71,40,64,75,54,46,50,52,37,49,53,50,51,53,56,35,51,74,29,44,81,64,30,63,70,53,49,66,82,35,45,80,48,49,49,61,49,44,49,55,36,69,73,39,73,61,40,93,47,41,57,50,47,46,49,52,53,35,50,50,47,71,78,36,84,76,72,67,48,57,66,56,49,65,59,42,44,54,44,49,22,48,52,31,37,43,45,42,73,64,49,81,47,75,50,73,66,47,54,42,45,46,35,50,39,50,39,57,50,54,73,37,78,63,57,69,91,42,66,72,55,52,52,39,51,53,52,24,51,50,20,38,48,45,29,53,71,67,45,92,69,79,53,66,67,54,43,50,36,38,52,49,34,49,52,46,52,59,64,62,58,59,96,60,87,49,72,69,54,52,50,50,50,51,50,48,53,52,51,55,48,48,49,52,75,78,67,47,60,78,63,51,57,49,46,53,55,44,47,66,63,61,55,68,70,74,78,115